Protein AF-A0A4K7HK55-F1 (afdb_monomer)

Foldseek 3Di:
DAAEEEDLAAPVPDPDLQDERYKYWHFDPDQLPLERFKTFIWGQYRVRDIDTLAIKGKDFPCQCVDDDPVSHGYPSPDDPVCNVPTDIEMWGQALSSLQSCCVVPVVCSVVVCVVRNYCLVDPDDPVCCPPPCCVRGRCNDDPNGHGVVQSVLQVLQCVQPVPDGSRCCPDPVVLVSSLVSLQVDQDLVVLLSSVVSQLVVLVGDDNSPLSNLVVVLVCLVVCPPPDSRDLNSLVSNLVSCVVCVVVSLVSNPDDPVSNVSVVVSSVSSVVSNPPPPVVVVVVVD

Structure (mmCIF, N/CA/C/O backbone):
data_AF-A0A4K7HK55-F1
#
_entry.id   AF-A0A4K7HK55-F1
#
loop_
_atom_site.group_PDB
_atom_site.id
_atom_site.type_symbol
_atom_site.label_atom_id
_atom_site.label_alt_id
_atom_site.label_comp_id
_atom_site.label_asym_id
_atom_site.label_entity_id
_atom_site.label_seq_id
_atom_site.pdbx_PDB_ins_code
_atom_site.Cartn_x
_atom_site.Cartn_y
_atom_site.Cartn_z
_atom_site.occupancy
_atom_site.B_iso_or_equiv
_atom_site.auth_seq_id
_atom_site.auth_comp_id
_atom_site.auth_asym_id
_atom_site.auth_atom_id
_atom_site.pdbx_PDB_model_num
ATOM 1 N N . MET A 1 1 ? -2.817 -18.802 -14.295 1.00 69.38 1 MET A N 1
ATOM 2 C CA . MET A 1 1 ? -1.548 -18.260 -13.763 1.00 69.38 1 MET A CA 1
ATOM 3 C C . MET A 1 1 ? -1.344 -16.937 -14.463 1.00 69.38 1 MET A C 1
ATOM 5 O O . MET A 1 1 ? -1.238 -16.956 -15.681 1.00 69.38 1 MET A O 1
ATOM 9 N N . VAL A 1 2 ? -1.389 -15.824 -13.731 1.00 85.50 2 VAL A N 1
ATOM 10 C CA . VAL A 1 2 ? -1.250 -14.490 -14.328 1.00 85.50 2 VAL A CA 1
ATOM 11 C C . VAL A 1 2 ? 0.180 -14.288 -14.838 1.00 85.50 2 VAL A C 1
ATOM 13 O O . VAL A 1 2 ? 1.149 -14.668 -14.172 1.00 85.50 2 VAL A O 1
ATOM 16 N N . GLU A 1 3 ? 0.323 -13.736 -16.039 1.00 92.31 3 GLU A N 1
ATOM 17 C CA . GLU A 1 3 ? 1.634 -13.462 -16.627 1.00 92.31 3 GLU A CA 1
ATOM 18 C C . GLU A 1 3 ? 2.166 -12.099 -16.163 1.00 92.31 3 GLU A C 1
ATOM 20 O O . GLU A 1 3 ? 1.445 -11.106 -16.192 1.00 92.31 3 GLU A O 1
ATOM 25 N N . PHE A 1 4 ? 3.442 -12.024 -15.777 1.00 92.00 4 PHE A N 1
ATOM 26 C CA . PHE A 1 4 ? 4.109 -10.764 -15.435 1.00 92.00 4 PHE A CA 1
ATOM 27 C C . PHE A 1 4 ? 5.001 -10.332 -16.597 1.00 92.00 4 PHE A C 1
ATOM 29 O O . PHE A 1 4 ? 5.909 -11.068 -16.988 1.00 92.00 4 PHE A O 1
ATOM 36 N N . ARG A 1 5 ? 4.768 -9.137 -17.145 1.00 92.69 5 ARG A N 1
ATOM 37 C CA . ARG A 1 5 ? 5.529 -8.607 -18.287 1.00 92.69 5 ARG A CA 1
ATOM 38 C C . ARG A 1 5 ? 6.198 -7.288 -17.928 1.00 92.69 5 ARG A C 1
ATOM 40 O O . ARG A 1 5 ? 5.524 -6.362 -17.496 1.00 92.69 5 ARG A O 1
ATOM 47 N N . TYR A 1 6 ? 7.502 -7.176 -18.177 1.00 92.88 6 TYR A N 1
ATOM 48 C CA . TYR A 1 6 ? 8.276 -5.958 -17.921 1.00 92.88 6 TYR A CA 1
ATOM 49 C C . TYR A 1 6 ? 8.761 -5.347 -19.234 1.00 92.88 6 TYR A C 1
ATOM 51 O O . TYR A 1 6 ? 9.495 -5.975 -19.998 1.00 92.88 6 TYR A O 1
ATOM 59 N N . PHE A 1 7 ? 8.366 -4.105 -19.492 1.00 92.50 7 PHE A N 1
ATOM 60 C CA . PHE A 1 7 ? 8.759 -3.347 -20.670 1.00 92.50 7 PHE A CA 1
ATOM 61 C C . PHE A 1 7 ? 9.728 -2.234 -20.295 1.00 92.50 7 PHE A C 1
ATOM 63 O O . PHE A 1 7 ? 9.389 -1.293 -19.578 1.00 92.50 7 PHE A O 1
ATOM 70 N N . ASN A 1 8 ? 10.911 -2.265 -20.908 1.00 92.25 8 ASN A N 1
ATOM 71 C CA . ASN A 1 8 ? 11.854 -1.146 -20.908 1.00 92.25 8 ASN A CA 1
ATOM 72 C C . ASN A 1 8 ? 11.430 -0.039 -21.903 1.00 92.25 8 ASN A C 1
ATOM 74 O O . ASN A 1 8 ? 12.215 0.443 -22.719 1.00 92.25 8 ASN A O 1
ATOM 78 N N . LYS A 1 9 ? 10.138 0.296 -21.912 1.00 93.19 9 LYS A N 1
ATOM 79 C CA . LYS A 1 9 ? 9.520 1.333 -22.744 1.00 93.19 9 LYS A CA 1
ATOM 80 C C . LYS A 1 9 ? 8.327 1.919 -21.997 1.00 93.19 9 LYS A C 1
ATOM 82 O O . LYS A 1 9 ? 7.597 1.182 -21.339 1.00 93.19 9 LYS A O 1
ATOM 87 N N . GLU A 1 10 ? 8.127 3.227 -22.137 1.00 94.56 10 GLU A N 1
ATOM 88 C CA . GLU A 1 10 ? 6.922 3.899 -21.639 1.00 94.56 10 GLU A CA 1
ATOM 89 C C . GLU A 1 10 ? 5.670 3.345 -22.323 1.00 94.56 10 GLU A C 1
ATOM 91 O O . GLU A 1 10 ? 5.698 3.017 -23.513 1.00 94.56 10 GLU A O 1
ATOM 96 N N . TYR A 1 11 ? 4.553 3.334 -21.595 1.00 92.69 11 TYR A N 1
ATOM 97 C CA . TYR A 1 11 ? 3.255 2.831 -22.054 1.00 92.69 11 TYR A CA 1
ATOM 98 C C . TYR A 1 11 ? 2.872 3.342 -23.457 1.00 92.69 11 TYR A C 1
ATOM 100 O O . TYR A 1 11 ? 2.544 2.564 -24.355 1.00 92.69 11 TYR A O 1
ATOM 108 N N . LYS A 1 12 ? 2.991 4.654 -23.697 1.00 92.25 12 LYS A N 1
ATOM 109 C CA . LYS A 1 12 ? 2.654 5.297 -24.984 1.00 92.25 12 LYS A CA 1
ATOM 110 C C . LYS A 1 12 ? 3.472 4.781 -26.181 1.00 92.25 12 LYS A C 1
ATOM 112 O O . LYS A 1 12 ? 3.015 4.889 -27.311 1.00 92.25 12 LYS A O 1
ATOM 117 N N . ASN A 1 13 ? 4.649 4.204 -25.933 1.00 91.75 13 ASN A N 1
ATOM 118 C CA . ASN A 1 13 ? 5.598 3.763 -26.959 1.00 91.75 13 ASN A CA 1
ATOM 119 C C . ASN A 1 13 ? 5.502 2.259 -27.273 1.00 91.75 13 ASN A C 1
ATOM 121 O O . ASN A 1 13 ? 6.254 1.757 -28.112 1.00 91.75 13 ASN A O 1
ATOM 125 N N . VAL A 1 14 ? 4.624 1.520 -26.589 1.00 89.25 14 VAL A N 1
ATOM 126 C CA . VAL A 1 14 ? 4.369 0.103 -26.873 1.00 89.25 14 VAL A CA 1
ATOM 127 C C . VAL A 1 14 ? 3.163 -0.007 -27.805 1.00 89.25 14 VAL A C 1
ATOM 129 O O . VAL A 1 14 ? 2.048 0.373 -27.436 1.00 89.25 14 VAL A O 1
ATOM 132 N N . ALA A 1 15 ? 3.401 -0.487 -29.027 1.00 83.12 15 ALA A N 1
ATOM 133 C CA . ALA A 1 15 ? 2.353 -0.804 -29.995 1.00 83.12 15 ALA A CA 1
ATOM 134 C C . ALA A 1 15 ? 1.615 -2.093 -29.592 1.00 83.12 15 ALA A C 1
ATOM 136 O O . ALA A 1 15 ? 2.196 -2.938 -28.915 1.00 83.12 15 ALA A O 1
ATOM 137 N N . ASP A 1 16 ? 0.353 -2.217 -30.006 1.00 80.06 16 ASP A N 1
ATOM 138 C CA . ASP A 1 16 ? -0.471 -3.428 -29.874 1.00 80.06 16 ASP A CA 1
ATOM 139 C C . ASP A 1 16 ? -0.531 -4.020 -28.454 1.00 80.06 16 ASP A C 1
ATOM 141 O O . ASP A 1 16 ? -0.061 -5.124 -28.178 1.00 80.06 16 ASP A O 1
ATOM 145 N N . LYS A 1 17 ? -1.176 -3.290 -27.535 1.00 83.38 17 LYS A N 1
ATOM 146 C CA . LYS A 1 17 ? -1.376 -3.679 -26.124 1.00 83.38 17 LYS A CA 1
ATOM 147 C C . LYS A 1 17 ? -2.509 -4.697 -25.937 1.00 83.38 17 LYS A C 1
ATOM 149 O O . LYS A 1 17 ? -3.411 -4.503 -25.130 1.00 83.38 17 LYS A O 1
ATOM 154 N N . THR A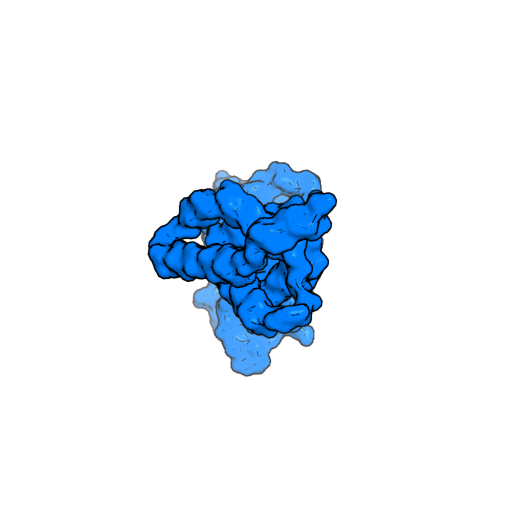 1 18 ? -2.487 -5.772 -26.716 1.00 84.06 18 THR A N 1
ATOM 155 C CA . THR A 1 18 ? -3.467 -6.867 -26.627 1.00 84.06 18 THR A CA 1
ATOM 156 C C . THR A 1 18 ? -2.953 -7.945 -25.681 1.00 84.06 18 THR A C 1
ATOM 158 O O . THR A 1 18 ? -2.573 -9.041 -26.084 1.00 84.06 18 THR A O 1
ATOM 161 N N . PHE A 1 19 ? -2.863 -7.598 -24.400 1.00 89.88 19 PHE A N 1
ATOM 162 C CA . PHE A 1 19 ? -2.493 -8.554 -23.364 1.00 89.88 19 PHE A CA 1
ATOM 163 C C . PHE A 1 19 ? -3.750 -9.154 -22.737 1.00 89.88 19 PHE A C 1
ATOM 165 O O . PHE A 1 19 ? -4.752 -8.464 -22.584 1.00 89.88 19 PHE A O 1
ATOM 172 N N . SER A 1 20 ? -3.678 -10.422 -22.348 1.00 89.75 20 SER A N 1
ATOM 173 C CA . SER A 1 20 ? -4.754 -11.140 -21.663 1.00 89.75 20 SER A CA 1
ATOM 174 C C . SER A 1 20 ? -4.202 -11.797 -20.406 1.00 89.75 20 SER A C 1
ATOM 176 O O . SER A 1 20 ? -3.113 -12.367 -20.463 1.00 89.75 20 SER A O 1
ATOM 178 N N . GLU A 1 21 ? -4.943 -11.739 -19.299 1.00 91.25 21 GLU A N 1
ATOM 179 C CA . GLU A 1 21 ? -4.562 -12.355 -18.012 1.00 91.25 21 GLU A CA 1
ATOM 180 C C . GLU A 1 21 ? -3.123 -12.029 -17.581 1.00 91.25 21 GLU A C 1
ATOM 182 O O . GLU A 1 21 ? -2.307 -12.912 -17.293 1.00 91.25 21 GLU A O 1
ATOM 187 N N . SER A 1 22 ? -2.788 -10.739 -17.557 1.00 94.50 22 SER A N 1
ATOM 188 C CA . SER A 1 22 ? -1.420 -10.302 -17.277 1.00 94.50 22 SER A CA 1
ATOM 189 C C . SER A 1 22 ? -1.349 -9.042 -16.429 1.00 94.50 22 SER A C 1
ATOM 191 O O . SER A 1 22 ? -2.243 -8.195 -16.452 1.00 94.50 22 SER A O 1
ATOM 193 N N . ILE A 1 23 ? -0.243 -8.912 -15.704 1.00 95.81 23 ILE A N 1
ATOM 194 C CA . ILE A 1 23 ? 0.173 -7.688 -15.034 1.00 95.81 23 ILE A CA 1
ATOM 195 C C . ILE A 1 23 ? 1.398 -7.164 -15.774 1.00 95.81 23 ILE A C 1
ATOM 197 O O . ILE A 1 23 ? 2.418 -7.848 -15.906 1.00 95.81 23 ILE A O 1
ATOM 201 N N . VAL A 1 24 ? 1.285 -5.948 -16.294 1.00 96.25 24 VAL A N 1
ATOM 202 C CA . VAL A 1 24 ? 2.265 -5.369 -17.208 1.00 96.25 24 VAL A CA 1
ATOM 203 C C . VAL A 1 24 ? 2.868 -4.114 -16.601 1.00 96.25 24 VAL A C 1
ATOM 205 O O . VAL A 1 24 ? 2.162 -3.195 -16.191 1.00 96.25 24 VAL A O 1
ATOM 208 N N . PHE A 1 25 ? 4.193 -4.083 -16.582 1.00 96.88 25 PHE A N 1
ATOM 209 C CA . PHE A 1 25 ? 5.016 -3.009 -16.060 1.00 96.88 25 PHE A CA 1
ATOM 210 C C . PHE A 1 25 ? 5.615 -2.246 -17.234 1.00 96.88 25 PHE A C 1
ATOM 212 O O . PHE A 1 25 ? 6.402 -2.797 -18.005 1.00 96.88 25 PHE A O 1
ATOM 219 N N . PHE A 1 26 ? 5.279 -0.970 -17.358 1.00 96.69 26 PHE A N 1
ATOM 220 C CA . PHE A 1 26 ? 5.882 -0.073 -18.337 1.00 96.69 26 PHE A CA 1
ATOM 221 C C . PHE A 1 26 ? 6.823 0.884 -17.636 1.00 96.69 26 PHE A C 1
ATOM 223 O O . PHE A 1 26 ? 6.463 1.459 -16.613 1.00 96.69 26 PHE A O 1
ATOM 230 N N . LYS A 1 27 ? 8.018 1.067 -18.193 1.00 95.31 27 LYS A N 1
ATOM 231 C CA . LYS A 1 27 ? 8.990 2.038 -17.694 1.00 95.31 27 LYS A CA 1
ATOM 232 C C . LYS A 1 27 ? 8.343 3.411 -17.494 1.00 95.31 27 LYS A C 1
ATOM 234 O O . LYS A 1 27 ? 7.732 3.944 -18.420 1.00 95.31 27 LYS A O 1
ATOM 239 N N . ASP A 1 28 ? 8.570 3.996 -16.329 1.00 93.88 28 ASP A N 1
ATOM 240 C CA . ASP A 1 28 ? 8.415 5.423 -16.085 1.00 93.88 28 ASP A CA 1
ATOM 241 C C . ASP A 1 28 ? 9.806 6.084 -16.199 1.00 93.88 28 ASP A C 1
ATOM 243 O O . ASP A 1 28 ? 10.820 5.536 -15.759 1.00 93.88 28 ASP A O 1
ATOM 247 N N . ASN A 1 29 ? 9.874 7.243 -16.854 1.00 88.81 29 ASN A N 1
ATOM 248 C CA . ASN A 1 29 ? 11.101 8.039 -16.966 1.00 88.81 29 ASN A CA 1
ATOM 249 C C . ASN A 1 29 ? 11.252 9.032 -15.803 1.00 88.81 29 ASN A C 1
ATOM 251 O O . ASN A 1 29 ? 12.037 9.973 -15.898 1.00 88.81 29 ASN A O 1
ATOM 255 N N . TRP A 1 30 ? 10.486 8.860 -14.732 1.00 89.00 30 TRP A N 1
ATOM 256 C CA . TRP A 1 30 ? 10.598 9.665 -13.535 1.00 89.00 30 TRP A CA 1
ATOM 257 C C . TRP A 1 30 ? 11.977 9.522 -12.876 1.00 89.00 30 TRP A C 1
ATOM 259 O O . TRP A 1 30 ? 12.444 8.418 -12.586 1.00 89.00 30 TRP A O 1
ATOM 269 N N . ASP A 1 31 ? 12.614 10.667 -12.638 1.00 89.81 31 ASP A N 1
ATOM 270 C CA . ASP A 1 31 ? 13.916 10.770 -11.990 1.00 89.81 31 ASP A CA 1
ATOM 271 C C . ASP A 1 31 ? 13.747 10.869 -10.464 1.00 89.81 31 ASP A C 1
ATOM 273 O O . ASP A 1 31 ? 13.508 11.944 -9.901 1.00 89.81 31 ASP A O 1
ATOM 277 N N . ASP A 1 32 ? 13.869 9.737 -9.767 1.00 87.38 32 ASP A N 1
ATOM 278 C CA . ASP A 1 32 ? 13.853 9.683 -8.305 1.00 87.38 32 ASP A CA 1
ATOM 279 C C . ASP A 1 32 ? 15.249 9.999 -7.732 1.00 87.38 32 ASP A C 1
ATOM 281 O O . ASP A 1 32 ? 15.930 9.142 -7.172 1.00 87.38 32 ASP A O 1
ATOM 285 N N . TYR A 1 33 ? 15.680 11.260 -7.845 1.00 88.69 33 TYR A N 1
ATOM 286 C CA . TYR A 1 33 ? 16.960 11.762 -7.308 1.00 88.69 33 TYR A CA 1
ATOM 287 C C . TYR A 1 33 ? 18.206 11.064 -7.875 1.00 88.69 33 TYR A C 1
ATOM 289 O O . TYR A 1 33 ? 19.131 10.694 -7.141 1.00 88.69 33 TYR A O 1
ATOM 297 N N . GLY A 1 34 ? 18.236 10.915 -9.191 1.00 91.00 34 GLY A N 1
ATOM 298 C CA . GLY A 1 34 ? 19.254 10.208 -9.949 1.00 91.00 34 GLY A CA 1
ATOM 299 C C . GLY A 1 34 ? 18.951 8.722 -10.120 1.00 91.00 34 GLY A C 1
ATOM 300 O O . GLY A 1 34 ? 19.820 8.010 -10.611 1.00 91.00 34 GLY A O 1
ATOM 301 N N . TYR A 1 35 ? 17.767 8.239 -9.727 1.00 93.56 35 TYR A N 1
ATOM 302 C CA . TYR A 1 35 ? 17.378 6.830 -9.826 1.00 93.56 35 TYR A CA 1
ATOM 303 C C . TYR A 1 35 ? 16.153 6.648 -10.723 1.00 93.56 35 TYR A C 1
ATOM 305 O O . TYR A 1 35 ? 15.076 7.158 -10.435 1.00 93.56 35 TYR A O 1
ATOM 313 N N . TYR A 1 36 ? 16.301 5.858 -11.782 1.00 94.44 36 TYR A N 1
ATOM 314 C CA . TYR A 1 36 ? 15.217 5.483 -12.690 1.00 94.44 36 TYR A CA 1
ATOM 315 C C . TYR A 1 36 ? 14.812 4.046 -12.379 1.00 94.44 36 TYR A C 1
ATOM 317 O O . TYR A 1 36 ? 15.408 3.100 -12.903 1.00 94.44 36 TYR A O 1
ATOM 325 N N . ILE A 1 37 ? 13.840 3.906 -11.476 1.00 94.50 37 ILE A N 1
ATOM 326 C CA . ILE A 1 37 ? 13.409 2.622 -10.894 1.00 94.50 37 ILE A CA 1
ATOM 327 C C . ILE A 1 37 ? 11.894 2.396 -10.940 1.00 94.50 37 ILE A C 1
ATOM 329 O O . ILE A 1 37 ? 11.392 1.396 -10.426 1.00 94.50 37 ILE A O 1
ATOM 333 N N . THR A 1 38 ? 11.160 3.336 -11.528 1.00 95.50 38 THR A N 1
ATOM 334 C CA . THR A 1 38 ? 9.702 3.402 -11.441 1.00 95.50 38 THR A CA 1
ATOM 335 C C . THR A 1 38 ? 9.051 2.795 -12.677 1.00 95.50 38 THR A C 1
ATOM 337 O O . THR A 1 38 ? 9.509 2.976 -13.805 1.00 95.50 38 THR A O 1
ATOM 340 N N . PHE A 1 39 ? 7.955 2.080 -12.458 1.00 97.12 39 PHE A N 1
ATOM 341 C CA . PHE A 1 39 ? 7.075 1.548 -13.483 1.00 97.12 39 PHE A CA 1
ATOM 342 C C . PHE A 1 39 ? 5.656 2.078 -13.292 1.00 97.12 39 PHE A C 1
ATOM 344 O O . PHE A 1 39 ? 5.187 2.215 -12.163 1.00 97.12 39 PHE A O 1
ATOM 351 N N . HIS A 1 40 ? 4.942 2.274 -14.395 1.00 97.25 40 HIS A N 1
ATOM 352 C CA . HIS A 1 40 ? 3.484 2.286 -14.411 1.00 97.25 40 HIS A CA 1
ATOM 353 C C . HIS A 1 40 ? 2.976 0.860 -14.602 1.00 97.25 40 HIS A C 1
ATOM 355 O O . HIS A 1 40 ? 3.370 0.181 -15.555 1.00 97.25 40 HIS A O 1
ATOM 361 N N . VAL A 1 41 ? 2.103 0.411 -13.706 1.00 97.69 41 VAL A N 1
ATOM 362 C CA . VAL A 1 41 ? 1.598 -0.963 -13.691 1.00 97.69 41 VAL A CA 1
ATOM 363 C C . VAL A 1 41 ? 0.133 -0.992 -14.098 1.00 97.69 41 VAL A C 1
ATOM 365 O O . VAL A 1 41 ? -0.677 -0.191 -13.627 1.00 97.69 41 VAL A O 1
ATOM 368 N N . TYR A 1 42 ? -0.198 -1.942 -14.964 1.00 96.62 42 TYR A N 1
ATOM 369 C CA . TYR A 1 42 ? -1.541 -2.192 -15.471 1.00 96.62 42 TYR A CA 1
ATOM 370 C C . TYR A 1 42 ? -1.881 -3.669 -15.297 1.00 96.62 42 TYR A C 1
ATOM 372 O O . TYR A 1 42 ? -0.995 -4.520 -15.385 1.00 96.62 42 TYR A O 1
ATOM 380 N N . CYS A 1 43 ? -3.158 -3.977 -15.099 1.00 95.38 43 CYS A N 1
ATOM 381 C CA . CYS 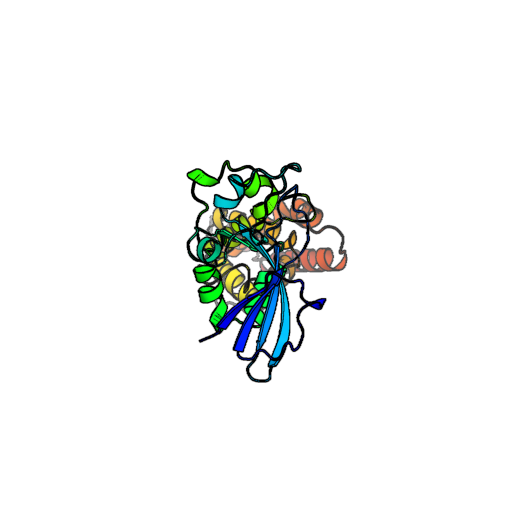A 1 43 ? -3.671 -5.337 -15.231 1.00 95.38 43 CYS A CA 1
ATOM 382 C C . CYS A 1 43 ? -4.567 -5.457 -16.459 1.00 95.38 43 CYS A C 1
ATOM 384 O O . CYS A 1 43 ? -5.260 -4.509 -16.838 1.00 95.38 43 CYS A O 1
ATOM 386 N N . TYR A 1 44 ? -4.532 -6.641 -17.059 1.00 94.25 44 TYR A N 1
ATOM 387 C CA . TYR A 1 44 ? -5.347 -7.029 -18.196 1.00 94.25 44 TYR A CA 1
ATOM 388 C C . TYR A 1 44 ? -6.111 -8.296 -17.840 1.00 94.25 44 TYR A C 1
ATOM 390 O O . TYR A 1 44 ? -5.503 -9.303 -17.465 1.00 94.25 44 TYR A O 1
ATOM 398 N N . ASP A 1 45 ? -7.435 -8.245 -17.953 1.00 89.69 45 ASP A N 1
ATOM 399 C CA . ASP A 1 45 ? -8.289 -9.411 -17.730 1.00 89.69 45 ASP A CA 1
ATOM 400 C C . ASP A 1 45 ? -8.329 -10.349 -18.956 1.00 89.69 45 ASP A C 1
ATOM 402 O O . ASP A 1 45 ? -7.586 -10.185 -19.930 1.00 89.69 45 ASP A O 1
ATOM 406 N N . LYS A 1 46 ? -9.161 -11.394 -18.888 1.00 87.00 46 LYS A N 1
ATOM 407 C CA . LYS A 1 46 ? -9.329 -12.392 -19.961 1.00 87.00 46 LYS A CA 1
ATOM 408 C C . LYS A 1 46 ? -9.854 -11.797 -21.265 1.00 87.00 46 LYS A C 1
ATOM 410 O O . LYS A 1 46 ? -9.595 -12.352 -22.327 1.00 87.00 46 LYS A O 1
ATOM 415 N N . GLU A 1 47 ? -10.584 -10.690 -21.182 1.00 87.44 47 GLU A N 1
ATOM 416 C CA . GLU A 1 47 ? -11.195 -10.008 -22.323 1.00 87.44 47 GLU A CA 1
ATOM 417 C C . GLU A 1 47 ? -10.294 -8.883 -22.857 1.00 87.44 47 GLU A C 1
ATOM 419 O O . GLU A 1 47 ? -10.730 -8.055 -23.656 1.00 87.44 47 GLU A O 1
ATOM 424 N N . CYS A 1 48 ? -9.025 -8.857 -22.428 1.00 82.19 48 CYS A N 1
ATOM 425 C CA . CYS A 1 48 ? -8.061 -7.795 -22.707 1.00 82.19 48 CYS A CA 1
ATOM 426 C C . CYS A 1 48 ? -8.488 -6.424 -22.149 1.00 82.19 48 CYS A C 1
ATOM 428 O O . CYS A 1 48 ? -8.022 -5.385 -22.623 1.00 82.19 48 CYS A O 1
ATOM 430 N N . GLY A 1 49 ? -9.361 -6.404 -21.137 1.00 88.62 49 GLY A N 1
ATOM 431 C CA . GLY A 1 49 ? -9.765 -5.200 -20.428 1.00 88.62 49 GLY A CA 1
ATOM 432 C C . GLY A 1 49 ? -8.613 -4.646 -19.596 1.00 88.62 49 GLY A C 1
ATOM 433 O O . GLY A 1 49 ? -8.153 -5.289 -18.654 1.00 88.62 49 GLY A O 1
ATOM 434 N N . GLU A 1 50 ? -8.153 -3.445 -19.944 1.00 94.06 50 GLU A N 1
ATOM 435 C CA . GLU A 1 50 ? -7.045 -2.757 -19.280 1.00 94.06 50 GLU A CA 1
AT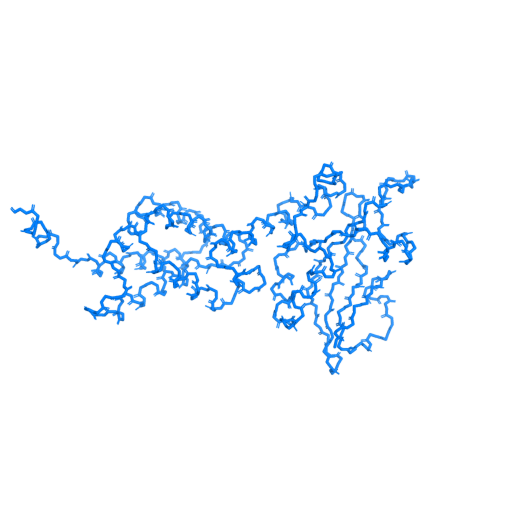OM 436 C C . GLU A 1 50 ? -7.529 -1.954 -18.066 1.00 94.06 50 GLU A C 1
ATOM 438 O O . GLU A 1 50 ? -8.468 -1.159 -18.161 1.00 94.06 50 GLU A O 1
ATOM 443 N N . ARG A 1 51 ? -6.842 -2.097 -16.928 1.00 95.38 51 ARG A N 1
ATOM 444 C CA . ARG A 1 51 ? -7.007 -1.209 -15.769 1.00 95.38 51 ARG A CA 1
ATOM 445 C C . ARG A 1 51 ? -5.650 -0.759 -15.250 1.00 95.38 51 ARG A C 1
ATOM 447 O O . ARG A 1 51 ? -4.764 -1.576 -14.999 1.00 95.38 51 ARG A O 1
ATOM 454 N N . TYR A 1 52 ? -5.499 0.548 -15.064 1.00 96.06 52 TYR A N 1
ATOM 455 C CA . TYR A 1 52 ? -4.317 1.125 -14.431 1.00 96.06 52 TYR A CA 1
ATOM 456 C C . TYR A 1 52 ? -4.328 0.839 -12.927 1.00 96.06 52 TYR A C 1
ATOM 458 O O . TYR A 1 52 ? -5.332 1.085 -12.262 1.00 96.06 52 TYR A O 1
ATOM 466 N N . ILE A 1 53 ? -3.215 0.325 -12.401 1.00 96.25 53 ILE A N 1
ATOM 467 C CA . ILE A 1 53 ? -3.051 0.052 -10.969 1.00 96.25 53 ILE A CA 1
ATOM 468 C C . ILE A 1 53 ? -2.380 1.245 -10.286 1.00 96.25 53 ILE A C 1
ATOM 470 O O . ILE A 1 53 ? -2.883 1.744 -9.281 1.00 96.25 53 ILE A O 1
ATOM 474 N N . GLY A 1 54 ? -1.253 1.715 -10.829 1.00 95.06 54 GLY A N 1
ATOM 475 C CA . GLY A 1 54 ? -0.496 2.818 -10.242 1.00 95.06 54 GLY A CA 1
ATOM 476 C C . GLY A 1 54 ? 0.999 2.776 -10.553 1.00 95.06 54 GLY A C 1
ATOM 477 O O . GLY A 1 54 ? 1.465 1.980 -11.373 1.00 95.06 54 GLY A O 1
ATOM 478 N N . SER A 1 55 ? 1.751 3.631 -9.858 1.00 94.44 55 SER A N 1
ATOM 479 C CA . SER A 1 55 ? 3.212 3.691 -9.945 1.00 94.44 55 SER A CA 1
ATOM 480 C C . SER A 1 55 ? 3.877 2.799 -8.896 1.00 94.44 55 SER A C 1
ATOM 482 O O . SER A 1 55 ? 3.534 2.844 -7.710 1.00 94.44 55 SER A O 1
ATOM 484 N N . TYR A 1 56 ? 4.867 2.027 -9.334 1.00 95.69 56 TYR A N 1
ATOM 485 C CA . TYR A 1 56 ? 5.542 1.008 -8.538 1.00 95.69 56 TYR A CA 1
ATOM 486 C C . TYR A 1 56 ? 7.053 1.063 -8.737 1.00 95.69 56 TYR A C 1
ATOM 488 O O . TYR A 1 56 ? 7.518 1.148 -9.873 1.00 95.69 56 TYR A O 1
ATOM 496 N N . ARG A 1 57 ? 7.831 1.015 -7.654 1.00 95.12 57 ARG A N 1
ATOM 497 C CA . ARG A 1 57 ? 9.294 1.091 -7.718 1.00 95.12 57 ARG A CA 1
ATOM 498 C C . ARG A 1 57 ? 9.910 -0.280 -7.524 1.00 95.12 57 ARG A C 1
ATOM 500 O O . ARG A 1 57 ? 9.523 -0.998 -6.608 1.00 95.12 57 ARG A O 1
ATOM 507 N N . ILE A 1 58 ? 10.903 -0.606 -8.345 1.00 95.06 58 ILE A N 1
ATOM 508 C CA . ILE A 1 58 ? 11.718 -1.815 -8.210 1.00 95.06 58 ILE A CA 1
ATOM 509 C C . ILE A 1 58 ? 13.179 -1.394 -8.121 1.00 95.06 58 ILE A C 1
ATOM 511 O O . ILE A 1 58 ? 13.733 -0.828 -9.057 1.00 95.06 58 ILE A O 1
ATOM 515 N N . TYR A 1 59 ? 13.808 -1.669 -6.991 1.00 94.00 59 TYR A N 1
ATOM 516 C CA . TYR A 1 59 ? 15.204 -1.362 -6.737 1.00 94.00 59 TYR A CA 1
ATOM 517 C C . TYR A 1 59 ? 16.054 -2.628 -6.836 1.00 94.00 59 TYR A C 1
ATOM 519 O O . TYR A 1 59 ? 15.726 -3.630 -6.210 1.00 94.00 59 TYR A O 1
ATOM 527 N N . GLU A 1 60 ? 17.166 -2.547 -7.563 1.00 91.94 60 GLU A N 1
ATOM 528 C CA . GLU A 1 60 ? 18.164 -3.612 -7.710 1.00 91.94 60 GLU A CA 1
ATOM 529 C C . GLU A 1 60 ? 19.522 -3.079 -7.251 1.00 91.94 60 GLU A C 1
ATOM 531 O O . GLU A 1 60 ? 19.962 -2.041 -7.744 1.00 91.94 60 GLU A O 1
ATOM 536 N N . SER A 1 61 ? 20.216 -3.773 -6.347 1.00 87.56 61 SER A N 1
ATOM 537 C CA . SER A 1 61 ? 21.477 -3.283 -5.760 1.00 87.56 61 SER A CA 1
ATOM 538 C C . SER A 1 61 ? 22.591 -3.056 -6.788 1.00 87.56 61 SER A C 1
ATOM 540 O O . SER A 1 61 ? 23.408 -2.151 -6.625 1.00 87.56 61 SER A O 1
ATOM 542 N N . GLU A 1 62 ? 22.610 -3.825 -7.878 1.00 88.12 62 GLU A N 1
ATOM 543 C CA . GLU A 1 62 ? 23.630 -3.718 -8.931 1.00 88.12 62 GLU A CA 1
ATOM 544 C C . GLU A 1 62 ? 23.604 -2.375 -9.672 1.00 88.12 62 GLU A C 1
ATOM 546 O O . GLU A 1 62 ? 24.614 -1.959 -10.241 1.00 88.12 62 GLU A O 1
ATOM 551 N N . ILE A 1 63 ? 22.492 -1.625 -9.628 1.00 91.19 63 ILE A N 1
ATOM 552 C CA . ILE A 1 63 ? 22.468 -0.282 -10.228 1.00 91.19 63 ILE A CA 1
ATOM 553 C C . ILE A 1 63 ? 23.450 0.670 -9.541 1.00 91.19 63 ILE A C 1
ATOM 555 O O . ILE A 1 63 ? 23.820 1.690 -10.120 1.00 91.19 63 ILE A O 1
ATOM 559 N N . GLU A 1 64 ? 23.891 0.348 -8.322 1.00 89.69 64 GLU A N 1
ATOM 560 C CA . GLU A 1 64 ? 24.857 1.152 -7.588 1.00 89.69 64 GLU A CA 1
ATOM 561 C C . GLU A 1 64 ? 26.243 1.165 -8.224 1.00 89.69 64 GLU A C 1
ATOM 563 O O . GLU A 1 64 ? 26.946 2.165 -8.068 1.00 89.69 64 GLU A O 1
ATOM 568 N N . GLN A 1 65 ? 26.594 0.114 -8.965 1.00 87.19 65 GLN A N 1
ATOM 569 C CA . GLN A 1 65 ? 27.871 -0.031 -9.664 1.00 87.19 65 GLN A CA 1
ATOM 570 C C . GLN A 1 65 ? 27.890 0.695 -11.019 1.00 87.19 65 GLN A C 1
ATOM 572 O O . GLN A 1 65 ? 28.902 0.691 -11.714 1.00 87.19 65 GLN A O 1
ATOM 577 N N . GLN A 1 66 ? 26.782 1.322 -11.430 1.00 87.94 66 GLN A N 1
ATOM 578 C CA . GLN A 1 66 ? 26.729 2.069 -12.685 1.00 87.94 66 GLN A CA 1
ATOM 579 C C . GLN A 1 66 ? 27.544 3.370 -12.578 1.00 87.94 66 GLN A C 1
ATOM 581 O O . GLN A 1 66 ? 27.207 4.269 -11.809 1.00 87.94 66 GLN A O 1
ATOM 586 N N . GLU A 1 67 ? 28.583 3.491 -13.404 1.00 69.06 67 GLU A N 1
ATOM 587 C CA . GLU A 1 67 ? 29.519 4.627 -13.442 1.00 69.06 67 GLU A CA 1
ATOM 588 C C . GLU A 1 67 ? 29.220 5.598 -14.596 1.00 69.06 67 GLU A C 1
ATOM 590 O O . GLU A 1 67 ? 30.098 5.936 -15.391 1.00 69.06 67 GLU A O 1
ATOM 595 N N . ASN A 1 68 ? 27.970 6.025 -14.780 1.00 75.25 68 ASN A N 1
ATOM 596 C CA . ASN A 1 68 ? 27.723 7.016 -15.831 1.00 75.25 68 ASN A CA 1
ATOM 597 C C . ASN A 1 68 ? 28.174 8.426 -15.394 1.00 75.25 68 ASN A C 1
ATOM 599 O O . ASN A 1 68 ? 28.211 8.745 -14.205 1.00 75.25 68 ASN A O 1
ATOM 603 N N . SER A 1 69 ? 28.514 9.273 -16.371 1.00 67.88 69 SER A N 1
ATOM 604 C CA . SER A 1 69 ? 29.076 10.618 -16.159 1.00 67.88 69 SER A CA 1
ATOM 605 C C . SER A 1 69 ? 28.193 11.550 -15.329 1.00 67.88 69 SER A C 1
ATOM 607 O O . SER A 1 69 ? 28.700 12.484 -14.714 1.00 67.88 69 SER A O 1
ATOM 609 N N . ASP A 1 70 ? 26.890 11.277 -15.291 1.00 75.44 70 ASP A N 1
ATOM 610 C CA . ASP A 1 70 ? 25.885 12.119 -14.641 1.00 75.44 70 ASP A CA 1
ATOM 611 C C . ASP A 1 70 ? 25.480 11.576 -13.258 1.00 75.44 70 ASP A C 1
ATOM 613 O O . ASP A 1 70 ? 24.612 12.137 -12.591 1.00 75.44 70 ASP A O 1
ATOM 617 N N . GLY A 1 71 ? 26.079 10.461 -12.816 1.00 79.00 71 GLY A N 1
ATOM 618 C CA . GLY A 1 71 ? 25.732 9.784 -11.563 1.00 79.00 71 GLY A CA 1
ATOM 619 C C . GLY A 1 71 ? 24.317 9.187 -11.532 1.00 79.00 71 GLY A C 1
ATOM 620 O O . GLY A 1 71 ? 23.816 8.869 -10.453 1.00 79.00 71 GLY A O 1
ATOM 621 N N . ILE A 1 72 ? 23.675 9.041 -12.695 1.00 88.38 72 ILE A N 1
ATOM 622 C CA . ILE A 1 72 ? 22.335 8.473 -12.871 1.00 88.38 72 ILE A CA 1
ATOM 623 C C . ILE A 1 72 ? 22.395 6.938 -12.790 1.00 88.38 72 ILE A C 1
ATOM 625 O O . ILE A 1 72 ? 23.179 6.284 -13.477 1.00 88.38 72 ILE A O 1
ATOM 629 N N . LYS A 1 73 ? 21.491 6.335 -12.030 1.00 92.81 73 LYS A N 1
ATOM 630 C CA . LYS A 1 73 ? 21.385 4.888 -11.829 1.00 92.81 73 LYS A CA 1
ATOM 631 C C . LYS A 1 73 ? 20.034 4.407 -12.329 1.00 92.81 73 LYS A C 1
ATOM 633 O O . LYS A 1 73 ? 19.013 5.043 -12.092 1.00 92.81 73 LYS A O 1
ATOM 638 N N . SER A 1 74 ? 20.012 3.319 -13.089 1.00 93.12 74 SER A N 1
ATOM 639 C CA . SER A 1 74 ? 18.797 2.907 -13.794 1.00 93.12 74 SER A CA 1
ATOM 640 C C . SER A 1 74 ? 18.714 1.396 -13.938 1.00 93.12 74 SER A C 1
ATOM 642 O O . SER A 1 74 ? 19.550 0.798 -14.619 1.00 93.12 74 SER A O 1
ATOM 644 N N . ILE A 1 75 ? 17.646 0.786 -13.416 1.00 92.44 75 ILE A N 1
ATOM 645 C CA . ILE A 1 75 ? 17.365 -0.648 -13.636 1.00 92.44 75 ILE A CA 1
ATOM 646 C C . ILE A 1 75 ? 17.155 -0.952 -15.123 1.00 92.44 75 ILE A C 1
ATOM 648 O O . ILE A 1 75 ? 17.499 -2.018 -15.608 1.00 92.44 75 ILE A O 1
ATOM 652 N N . PHE A 1 76 ? 16.693 0.037 -15.888 1.00 91.81 76 PHE A N 1
ATOM 653 C CA . PHE A 1 76 ? 16.466 -0.060 -17.330 1.00 91.81 76 PHE A CA 1
ATOM 654 C C . PHE A 1 76 ? 17.746 -0.153 -18.169 1.00 91.81 76 PHE A C 1
ATOM 656 O O . PHE A 1 76 ? 17.672 -0.304 -19.387 1.00 91.81 76 PHE A O 1
ATOM 663 N N . LYS A 1 77 ? 18.917 -0.000 -17.541 1.00 89.88 77 LYS A N 1
ATOM 664 C CA . LYS A 1 77 ? 20.218 -0.217 -18.183 1.00 89.88 77 LYS A CA 1
ATOM 665 C C . LYS A 1 77 ? 20.777 -1.613 -17.896 1.00 89.88 77 LYS A C 1
ATOM 667 O O . LYS A 1 77 ? 21.762 -1.986 -18.524 1.00 89.88 77 LYS A O 1
ATOM 672 N N . LEU A 1 78 ? 20.174 -2.362 -16.969 1.00 87.06 78 LEU A N 1
ATOM 673 C CA . LEU A 1 78 ? 20.555 -3.744 -16.699 1.00 87.06 78 LEU A CA 1
ATOM 674 C C . LEU A 1 78 ? 20.199 -4.621 -17.903 1.00 87.06 78 LEU A C 1
ATOM 676 O O . LEU A 1 78 ? 19.212 -4.367 -18.605 1.00 87.06 78 LEU A O 1
ATOM 680 N N . SER A 1 79 ? 20.998 -5.662 -18.142 1.00 86.75 79 SER A N 1
ATOM 681 C CA . SER A 1 79 ? 20.587 -6.713 -19.069 1.00 86.75 79 SER A CA 1
ATOM 682 C C . SER A 1 79 ? 19.355 -7.433 -18.511 1.00 86.75 79 SER A C 1
ATOM 684 O O . SER A 1 79 ? 19.091 -7.386 -17.308 1.00 86.75 79 SER A O 1
ATOM 686 N N . LYS A 1 80 ? 18.591 -8.112 -19.375 1.00 85.81 80 LYS A N 1
ATOM 687 C CA . LYS A 1 80 ? 17.439 -8.898 -18.915 1.00 85.81 80 LYS A CA 1
ATOM 688 C C . LYS A 1 80 ? 17.868 -9.955 -17.891 1.00 85.81 80 LYS A C 1
ATOM 690 O O . LYS A 1 80 ? 17.234 -10.073 -16.853 1.00 85.81 80 LYS A O 1
ATOM 695 N N . ASP A 1 81 ? 18.971 -10.650 -18.156 1.00 86.81 81 ASP A N 1
ATOM 696 C CA . ASP A 1 81 ? 19.483 -11.682 -17.255 1.00 86.81 81 ASP A CA 1
ATOM 697 C C . ASP A 1 81 ? 19.927 -11.101 -15.909 1.00 86.81 81 ASP A C 1
ATOM 699 O O . ASP A 1 81 ? 19.781 -11.757 -14.883 1.00 86.81 81 ASP A O 1
ATOM 703 N N . ASP A 1 82 ? 20.470 -9.883 -15.882 1.00 86.62 82 ASP A N 1
ATOM 704 C CA . ASP A 1 82 ? 20.855 -9.241 -14.622 1.00 86.62 82 ASP A CA 1
ATOM 705 C C . ASP A 1 82 ? 19.618 -8.767 -13.858 1.00 86.62 82 ASP A C 1
ATOM 707 O O . ASP A 1 82 ? 19.505 -9.022 -12.666 1.00 86.62 82 ASP A O 1
ATOM 711 N N . PHE A 1 83 ? 18.641 -8.163 -14.539 1.00 86.44 83 PHE A N 1
ATOM 712 C CA . PHE A 1 83 ? 17.361 -7.804 -13.923 1.00 86.44 83 PHE A CA 1
ATOM 713 C C . PHE A 1 83 ? 16.616 -9.027 -13.358 1.00 86.44 83 PHE A C 1
ATOM 715 O O . PHE A 1 83 ? 16.007 -8.946 -12.297 1.00 86.44 83 PHE A O 1
ATOM 722 N N . ASP A 1 84 ? 16.676 -10.170 -14.043 1.00 84.50 84 ASP A N 1
ATOM 723 C CA . ASP A 1 84 ? 15.997 -11.392 -13.609 1.00 84.50 84 ASP A CA 1
ATOM 724 C C . ASP A 1 84 ? 16.749 -12.118 -12.471 1.00 84.50 84 ASP A C 1
ATOM 726 O O . ASP A 1 84 ? 16.112 -12.767 -11.637 1.00 84.50 84 ASP A O 1
ATOM 730 N N . ARG A 1 85 ? 18.089 -12.031 -12.418 1.00 85.31 85 ARG A N 1
ATOM 731 C CA . ARG A 1 85 ? 18.926 -12.723 -11.412 1.00 85.31 85 ARG A CA 1
ATOM 732 C C . ARG A 1 85 ? 19.148 -11.931 -10.128 1.00 85.31 85 ARG A C 1
ATOM 734 O O . ARG A 1 85 ? 19.388 -12.545 -9.087 1.00 85.31 85 ARG A O 1
ATOM 741 N N . ASN A 1 86 ? 19.124 -10.606 -10.200 1.00 84.69 86 ASN A N 1
ATOM 742 C CA . ASN A 1 86 ? 19.472 -9.762 -9.068 1.00 84.69 86 ASN A CA 1
ATOM 743 C C . ASN A 1 86 ? 18.351 -9.697 -8.021 1.00 84.69 86 ASN A C 1
ATOM 745 O O . ASN A 1 86 ? 17.191 -10.067 -8.238 1.00 84.69 86 ASN A O 1
ATOM 749 N N . GLN A 1 87 ? 18.735 -9.304 -6.809 1.00 76.50 87 GLN A N 1
ATOM 750 C CA . GLN A 1 87 ? 17.796 -9.174 -5.713 1.00 76.50 87 GLN A CA 1
ATOM 751 C C . GLN A 1 87 ? 17.047 -7.841 -5.791 1.00 76.50 87 GLN A C 1
ATOM 753 O O . GLN A 1 87 ? 17.498 -6.835 -5.243 1.00 76.50 87 GLN A O 1
ATOM 758 N N . LYS A 1 88 ? 15.842 -7.884 -6.369 1.00 88.19 88 LYS A N 1
ATOM 759 C CA . LYS A 1 88 ? 14.882 -6.784 -6.253 1.00 88.19 88 LYS A CA 1
ATOM 760 C C . LYS A 1 88 ? 14.316 -6.615 -4.857 1.00 88.19 88 LYS A C 1
ATOM 762 O O . LYS A 1 88 ? 14.024 -7.589 -4.168 1.00 88.19 88 LYS A O 1
ATOM 767 N N . TYR A 1 89 ? 14.059 -5.361 -4.524 1.00 93.44 89 TYR A N 1
ATOM 768 C CA . TYR A 1 89 ? 13.103 -4.944 -3.506 1.00 93.44 89 TYR A CA 1
ATOM 769 C C . TYR A 1 89 ? 12.156 -3.953 -4.139 1.00 93.44 89 TYR A C 1
ATOM 771 O O . TYR A 1 89 ? 12.563 -3.148 -4.981 1.00 93.44 89 TYR A O 1
ATOM 779 N N . SER A 1 90 ? 10.899 -3.989 -3.737 1.00 95.19 90 SER A N 1
ATOM 780 C CA . SER A 1 90 ? 9.898 -3.139 -4.359 1.00 95.19 90 SER A CA 1
ATOM 781 C C . SER A 1 90 ? 8.949 -2.525 -3.356 1.00 95.19 90 SER A C 1
ATOM 783 O O . SER A 1 90 ? 8.812 -2.983 -2.221 1.00 95.19 90 SER A O 1
ATOM 785 N N . LEU A 1 91 ? 8.367 -1.406 -3.768 1.00 95.62 91 LEU A N 1
ATOM 786 C CA . LEU A 1 91 ? 7.400 -0.671 -2.976 1.00 95.62 91 LEU A CA 1
ATOM 787 C C . LEU A 1 91 ? 6.627 0.275 -3.892 1.00 95.62 91 LEU A C 1
ATOM 789 O O . LEU A 1 91 ? 7.205 0.932 -4.766 1.00 95.62 91 LEU A O 1
ATOM 793 N N . ALA A 1 92 ? 5.319 0.378 -3.689 1.00 94.06 92 ALA A N 1
ATOM 794 C CA . ALA A 1 92 ? 4.518 1.343 -4.426 1.00 94.06 92 ALA A CA 1
ATOM 795 C C . ALA A 1 92 ? 4.816 2.794 -4.027 1.00 94.06 92 ALA A C 1
ATOM 797 O O . ALA A 1 92 ? 5.210 3.089 -2.897 1.00 94.06 92 ALA A O 1
ATOM 798 N N . CYS A 1 93 ? 4.560 3.725 -4.949 1.00 88.81 93 CYS A N 1
ATOM 799 C CA . CYS A 1 93 ? 4.722 5.155 -4.680 1.00 88.81 93 CYS A CA 1
ATOM 800 C C . CYS A 1 93 ? 3.663 5.702 -3.708 1.00 88.81 93 CYS A C 1
ATOM 802 O O . CYS A 1 93 ? 3.907 6.697 -3.023 1.00 88.81 93 CYS A O 1
ATOM 804 N N . ASN A 1 94 ? 2.478 5.087 -3.669 1.00 86.44 94 ASN A N 1
ATOM 805 C CA . ASN A 1 94 ? 1.349 5.518 -2.854 1.00 86.44 94 ASN A CA 1
ATOM 806 C C . ASN A 1 94 ? 0.465 4.332 -2.430 1.00 86.44 94 ASN A C 1
ATOM 808 O O . ASN A 1 94 ? 0.617 3.211 -2.911 1.00 86.44 94 ASN A O 1
ATOM 812 N N . LEU A 1 95 ? -0.454 4.605 -1.502 1.00 86.62 95 LEU A N 1
ATOM 813 C CA . LEU A 1 95 ? -1.391 3.623 -0.952 1.00 86.62 95 LEU A CA 1
ATOM 814 C C . LEU A 1 95 ? -2.373 3.083 -2.001 1.00 86.62 95 LEU A C 1
ATOM 816 O O . LEU A 1 95 ? -2.709 1.901 -1.991 1.00 86.62 95 LEU A O 1
ATOM 820 N N . GLU A 1 96 ? -2.822 3.970 -2.893 1.00 87.69 96 GLU A N 1
ATOM 821 C CA . GLU A 1 96 ? -3.846 3.700 -3.904 1.00 87.69 96 GLU A CA 1
ATOM 822 C C . GLU A 1 96 ? -3.445 2.538 -4.815 1.00 87.69 96 GLU A C 1
ATOM 824 O O . GLU A 1 96 ? -4.289 1.730 -5.187 1.00 87.69 96 GLU A O 1
ATOM 829 N N . PHE A 1 97 ? -2.146 2.386 -5.093 1.00 93.81 97 PHE A N 1
ATOM 830 C CA . PHE A 1 97 ? -1.619 1.236 -5.818 1.00 93.81 97 PHE A CA 1
ATOM 831 C C . PHE A 1 97 ? -2.094 -0.100 -5.233 1.00 93.81 97 PHE A C 1
ATOM 833 O O . PHE A 1 97 ? -2.616 -0.939 -5.961 1.00 93.81 97 PHE A O 1
ATOM 840 N N . TYR A 1 98 ? -1.934 -0.308 -3.923 1.00 93.56 98 TYR A N 1
ATOM 841 C CA . TYR A 1 98 ? -2.303 -1.571 -3.279 1.00 93.56 98 TYR A CA 1
ATOM 842 C C . TYR A 1 98 ? -3.819 -1.750 -3.233 1.00 93.56 98 TYR A C 1
ATOM 844 O O . TYR A 1 98 ? -4.301 -2.868 -3.383 1.00 93.56 98 TYR A O 1
ATOM 852 N N . GLN A 1 99 ? -4.572 -0.663 -3.059 1.00 90.25 99 GLN A N 1
ATOM 853 C CA . GLN A 1 99 ? -6.037 -0.693 -3.088 1.00 90.25 99 GLN A CA 1
ATOM 854 C C . GLN A 1 99 ? -6.541 -1.097 -4.475 1.00 90.25 99 GLN A C 1
ATOM 856 O O . GLN A 1 99 ? -7.385 -1.980 -4.599 1.00 90.25 99 GLN A O 1
ATOM 861 N N . ASN A 1 100 ? -5.967 -0.523 -5.533 1.00 93.56 100 ASN A N 1
ATOM 862 C CA . ASN A 1 100 ? -6.265 -0.893 -6.912 1.00 93.56 100 ASN A CA 1
ATOM 863 C C . ASN A 1 100 ? -5.823 -2.327 -7.219 1.00 93.56 100 ASN A C 1
ATOM 865 O O . ASN A 1 100 ? -6.572 -3.074 -7.846 1.00 93.56 100 ASN A O 1
ATOM 869 N N . LEU A 1 101 ? -4.644 -2.742 -6.744 1.00 94.88 101 LEU A N 1
ATOM 870 C CA . LEU A 1 101 ? -4.163 -4.114 -6.895 1.00 94.88 101 LEU A CA 1
ATOM 871 C C . LEU A 1 101 ? -5.123 -5.102 -6.225 1.00 94.88 101 LEU A C 1
ATOM 873 O O . LEU A 1 101 ? -5.485 -6.103 -6.832 1.00 94.88 101 LEU A O 1
ATOM 877 N N . TYR A 1 102 ? -5.581 -4.811 -5.008 1.00 92.94 102 TYR A N 1
ATOM 878 C CA . TYR A 1 102 ? -6.542 -5.657 -4.307 1.00 92.94 102 TYR A CA 1
ATOM 879 C C . TYR A 1 102 ? -7.896 -5.667 -5.021 1.00 92.94 102 TYR A C 1
ATOM 881 O O . TYR A 1 102 ? -8.446 -6.727 -5.296 1.00 92.94 102 TYR A O 1
ATOM 889 N N . LYS A 1 103 ? -8.406 -4.498 -5.414 1.00 91.06 103 LYS A N 1
ATOM 890 C CA . LYS A 1 103 ? -9.699 -4.356 -6.089 1.00 91.06 103 LYS A CA 1
ATOM 891 C C . LYS A 1 103 ? -9.756 -5.064 -7.442 1.00 91.06 103 LYS A C 1
ATOM 893 O O . LYS A 1 103 ? -10.779 -5.653 -7.781 1.00 91.06 103 LYS A O 1
ATOM 898 N N . PHE A 1 104 ? -8.697 -4.967 -8.244 1.00 92.25 104 PHE A N 1
ATOM 899 C CA . PHE A 1 104 ? -8.686 -5.492 -9.612 1.00 92.25 104 PHE A CA 1
ATOM 900 C C . PHE A 1 104 ? -8.070 -6.887 -9.722 1.00 92.25 104 PHE A C 1
ATOM 902 O O . PHE A 1 104 ? -8.339 -7.586 -10.693 1.00 92.25 104 PHE A O 1
ATOM 909 N N . CYS A 1 105 ? -7.218 -7.276 -8.773 1.00 90.88 105 CYS A N 1
ATOM 910 C CA . CYS A 1 105 ? -6.400 -8.488 -8.824 1.00 90.88 105 CYS A CA 1
ATOM 911 C C . CYS A 1 105 ? -6.314 -9.176 -7.447 1.00 90.88 105 CYS A C 1
ATOM 913 O O . CYS A 1 105 ? -5.254 -9.693 -7.097 1.00 90.88 105 CYS A O 1
ATOM 915 N N . SER A 1 106 ? -7.397 -9.192 -6.657 1.00 90.25 106 SER A N 1
ATOM 916 C CA . SER A 1 106 ? -7.412 -9.773 -5.298 1.00 90.25 106 SER A CA 1
ATOM 917 C C . SER A 1 106 ? -6.846 -11.194 -5.245 1.00 90.25 106 SER A C 1
ATOM 919 O O . SER A 1 106 ? -6.064 -11.511 -4.351 1.00 90.25 106 SER A O 1
ATOM 921 N N . GLU A 1 107 ? -7.175 -12.025 -6.238 1.00 90.00 107 GLU A N 1
ATOM 922 C CA . GLU A 1 107 ? -6.697 -13.409 -6.357 1.00 90.00 107 GLU A CA 1
ATOM 923 C C . GLU A 1 107 ? -5.177 -13.530 -6.562 1.00 90.00 107 GLU A C 1
ATOM 925 O O . GLU A 1 107 ? -4.596 -14.557 -6.221 1.00 90.00 107 GLU A O 1
ATOM 930 N N . TYR A 1 108 ? -4.521 -12.480 -7.066 1.00 90.56 108 TYR A N 1
ATOM 931 C CA . TYR A 1 108 ? -3.074 -12.431 -7.302 1.00 90.56 108 TYR A CA 1
ATOM 932 C C . TYR A 1 108 ? -2.348 -11.465 -6.367 1.00 90.56 108 TYR A C 1
ATOM 934 O O . TYR A 1 108 ? -1.157 -11.230 -6.555 1.00 90.56 108 TYR A O 1
ATOM 942 N N . TYR A 1 109 ? -3.034 -10.878 -5.384 1.00 93.44 109 TYR A N 1
ATOM 943 C CA . TYR A 1 109 ? -2.465 -9.830 -4.538 1.00 93.44 109 TYR A CA 1
ATOM 944 C C . TYR A 1 109 ? -1.207 -10.315 -3.805 1.00 93.44 109 TYR A C 1
ATOM 946 O O . TYR A 1 109 ? -0.145 -9.715 -3.944 1.00 93.44 109 TYR A O 1
ATOM 954 N N . ASN A 1 110 ? -1.293 -11.441 -3.090 1.00 93.19 110 ASN A N 1
ATOM 955 C CA . ASN A 1 110 ? -0.146 -11.994 -2.361 1.00 93.19 110 ASN A CA 1
ATOM 956 C C . ASN A 1 110 ? 0.954 -12.478 -3.318 1.00 93.19 110 ASN A C 1
ATOM 958 O O . ASN A 1 110 ? 2.113 -12.106 -3.145 1.00 93.19 110 ASN A O 1
ATOM 962 N N . ASP A 1 111 ? 0.585 -13.205 -4.378 1.00 93.44 111 ASP A N 1
ATOM 963 C CA . ASP A 1 111 ? 1.514 -13.657 -5.423 1.00 93.44 111 ASP A CA 1
ATOM 964 C C . ASP A 1 111 ? 2.301 -12.491 -6.042 1.00 93.44 111 ASP A C 1
ATOM 966 O O . ASP A 1 111 ? 3.494 -12.615 -6.330 1.00 93.44 111 ASP A O 1
ATOM 970 N N . PHE A 1 112 ? 1.645 -11.348 -6.265 1.00 94.75 112 PHE A N 1
ATOM 971 C CA . PHE A 1 112 ? 2.277 -10.138 -6.775 1.00 94.75 112 PHE A CA 1
ATOM 972 C C . PHE A 1 112 ? 3.337 -9.617 -5.801 1.00 94.75 112 PHE A C 1
ATOM 974 O O . PHE A 1 112 ? 4.465 -9.349 -6.228 1.00 94.75 112 PHE A O 1
ATOM 981 N N . LEU A 1 113 ? 2.993 -9.487 -4.515 1.00 95.44 113 LEU A N 1
ATOM 982 C CA . LEU A 1 113 ? 3.903 -8.974 -3.488 1.00 95.44 113 LEU A CA 1
ATOM 983 C C . LEU A 1 113 ? 5.114 -9.898 -3.301 1.00 95.44 113 LEU A C 1
ATOM 985 O O . LEU A 1 113 ? 6.252 -9.429 -3.269 1.00 95.44 113 LEU A O 1
ATOM 989 N N . GLU A 1 114 ? 4.888 -11.213 -3.261 1.00 93.25 114 GLU A N 1
ATOM 990 C CA . GLU A 1 114 ? 5.944 -12.222 -3.132 1.00 93.25 114 GLU A CA 1
ATOM 991 C C . GLU A 1 114 ? 6.920 -12.184 -4.312 1.00 93.25 114 GLU A C 1
ATOM 993 O O . GLU A 1 114 ? 8.135 -12.075 -4.126 1.00 93.25 114 GLU A O 1
ATOM 998 N N . ARG A 1 115 ? 6.401 -12.213 -5.547 1.00 91.25 115 ARG A N 1
ATOM 999 C CA . ARG A 1 115 ? 7.226 -12.221 -6.769 1.00 91.25 115 ARG A CA 1
ATOM 1000 C C . ARG A 1 115 ? 8.083 -10.973 -6.917 1.00 91.25 115 ARG A C 1
ATOM 1002 O O . ARG A 1 115 ? 9.179 -11.044 -7.479 1.00 91.25 115 ARG A O 1
ATOM 1009 N N . ASN A 1 116 ? 7.578 -9.833 -6.458 1.00 92.12 116 ASN A N 1
ATOM 1010 C CA . ASN A 1 116 ? 8.286 -8.564 -6.556 1.00 92.12 116 ASN A CA 1
ATOM 1011 C C . ASN A 1 116 ? 9.118 -8.244 -5.310 1.00 92.12 116 ASN A C 1
ATOM 1013 O O . ASN A 1 116 ? 9.817 -7.231 -5.331 1.00 92.12 116 ASN A O 1
ATOM 1017 N N . LYS A 1 117 ? 9.122 -9.105 -4.277 1.00 93.12 117 LYS A N 1
ATOM 1018 C CA . LYS A 1 117 ? 9.826 -8.859 -3.006 1.00 93.12 117 LYS A CA 1
ATOM 1019 C C . LYS A 1 117 ? 9.412 -7.509 -2.409 1.00 93.12 117 LYS A C 1
ATOM 1021 O O . LYS A 1 117 ? 10.243 -6.640 -2.134 1.00 93.12 117 LYS A O 1
ATOM 1026 N N . ASP A 1 118 ? 8.101 -7.322 -2.305 1.00 96.06 118 ASP A N 1
ATOM 1027 C CA . ASP A 1 118 ? 7.503 -6.079 -1.837 1.00 96.06 118 ASP A CA 1
ATOM 1028 C C . ASP A 1 118 ? 7.747 -5.878 -0.336 1.00 96.06 118 ASP A C 1
ATOM 1030 O O . ASP A 1 118 ? 7.497 -6.771 0.478 1.00 96.06 118 ASP A O 1
ATOM 1034 N N . LEU A 1 119 ? 8.216 -4.688 0.038 1.00 95.19 119 LEU A N 1
ATOM 1035 C CA . LEU A 1 119 ? 8.587 -4.351 1.415 1.00 95.19 119 LEU A CA 1
ATOM 1036 C C . LEU A 1 119 ? 7.395 -4.245 2.382 1.00 95.19 119 LEU A C 1
ATOM 1038 O O . LEU A 1 119 ? 7.583 -4.023 3.575 1.00 95.19 119 LEU A O 1
ATOM 1042 N N . THR A 1 120 ? 6.159 -4.384 1.901 1.00 93.81 120 THR A N 1
ATOM 1043 C CA . THR A 1 120 ? 4.991 -4.576 2.771 1.00 93.81 120 THR A CA 1
ATOM 1044 C C . THR A 1 120 ? 4.868 -6.017 3.267 1.00 93.81 120 THR A C 1
ATOM 1046 O O . THR A 1 120 ? 4.236 -6.241 4.299 1.00 93.81 120 THR A O 1
ATOM 1049 N N . LEU A 1 121 ? 5.479 -6.983 2.574 1.00 92.50 121 LEU A N 1
ATOM 1050 C CA . LEU A 1 121 ? 5.452 -8.404 2.924 1.00 92.50 121 LEU A CA 1
ATOM 1051 C C . LEU A 1 121 ? 6.759 -8.887 3.564 1.00 92.50 121 LEU A C 1
ATOM 1053 O O . LEU A 1 121 ? 6.727 -9.766 4.423 1.00 92.50 121 LEU A O 1
ATOM 1057 N N . ILE A 1 122 ? 7.894 -8.332 3.140 1.00 90.56 122 ILE A N 1
ATOM 1058 C CA . ILE A 1 122 ? 9.221 -8.708 3.637 1.00 90.56 122 ILE A CA 1
ATOM 1059 C C . ILE A 1 122 ? 9.911 -7.535 4.329 1.00 90.56 122 ILE A C 1
ATOM 1061 O O . ILE A 1 122 ? 9.726 -6.378 3.954 1.00 90.56 122 ILE A O 1
ATOM 1065 N N . ASP A 1 123 ? 10.774 -7.842 5.295 1.00 87.75 123 ASP A N 1
ATOM 1066 C CA . ASP A 1 123 ? 11.630 -6.833 5.906 1.00 87.75 123 ASP A CA 1
ATOM 1067 C C . ASP A 1 123 ? 12.762 -6.423 4.961 1.00 87.75 123 ASP A C 1
ATOM 1069 O O . ASP A 1 123 ? 13.349 -7.241 4.246 1.00 87.75 123 ASP A O 1
ATOM 1073 N N . LEU A 1 124 ? 13.097 -5.133 4.993 1.00 85.00 124 LEU A N 1
ATOM 1074 C CA . LEU A 1 124 ? 14.244 -4.594 4.277 1.00 85.00 124 LEU A CA 1
ATOM 1075 C C . LEU A 1 124 ? 15.549 -5.036 4.968 1.00 85.00 124 LEU A C 1
ATOM 1077 O O . LEU A 1 124 ? 15.757 -4.673 6.128 1.00 85.00 124 LEU A O 1
ATOM 1081 N N . PRO A 1 125 ? 16.462 -5.747 4.283 1.00 85.44 125 PRO A N 1
ATOM 1082 C CA . PRO A 1 125 ? 17.687 -6.226 4.916 1.00 85.44 125 PRO A CA 1
ATOM 1083 C C . PRO A 1 125 ? 18.624 -5.095 5.339 1.00 85.44 125 PRO A C 1
ATOM 1085 O O . PRO A 1 125 ? 18.822 -4.121 4.609 1.00 85.44 125 PRO A O 1
ATOM 1088 N N . GLU A 1 126 ? 19.256 -5.257 6.504 1.00 85.56 126 GLU A N 1
ATOM 1089 C CA . GLU A 1 126 ? 20.146 -4.246 7.097 1.00 85.56 126 GLU A CA 1
ATOM 1090 C C . GLU A 1 126 ? 21.321 -3.873 6.176 1.00 85.56 126 GLU A C 1
ATOM 1092 O O . GLU A 1 126 ? 21.731 -2.715 6.141 1.00 85.56 126 GLU A O 1
ATOM 1097 N N . GLU A 1 127 ? 21.802 -4.816 5.359 1.00 84.12 127 GLU A N 1
ATOM 1098 C CA . GLU A 1 127 ? 22.905 -4.610 4.407 1.00 84.12 127 GLU A CA 1
ATOM 1099 C C . GLU A 1 127 ? 22.625 -3.506 3.377 1.00 84.12 127 GLU A C 1
ATOM 1101 O O . GLU A 1 127 ? 23.538 -2.790 2.966 1.00 84.12 127 GLU A O 1
ATOM 1106 N N . ILE A 1 128 ? 21.362 -3.342 2.969 1.00 84.56 128 ILE A N 1
ATOM 1107 C CA . ILE A 1 128 ? 20.966 -2.359 1.951 1.00 84.56 128 ILE A CA 1
ATOM 1108 C C . ILE A 1 128 ? 20.154 -1.197 2.520 1.00 84.56 128 ILE A C 1
ATOM 1110 O O . ILE A 1 128 ? 19.886 -0.224 1.818 1.00 84.56 128 ILE A O 1
ATOM 1114 N N . LYS A 1 129 ? 19.774 -1.256 3.796 1.00 85.69 129 LYS A N 1
ATOM 1115 C CA . LYS A 1 129 ? 18.968 -0.226 4.460 1.00 85.69 129 LYS A CA 1
ATOM 1116 C C . LYS A 1 129 ? 19.648 1.141 4.471 1.00 85.69 129 LYS A C 1
ATOM 1118 O O . LYS A 1 129 ? 18.992 2.169 4.309 1.00 85.69 129 LYS A O 1
ATOM 1123 N N . GLU A 1 130 ? 20.972 1.150 4.604 1.00 88.50 130 GLU A N 1
ATOM 1124 C CA . GLU A 1 130 ? 21.802 2.358 4.573 1.00 88.50 130 GLU A CA 1
ATOM 1125 C C . GLU A 1 130 ? 22.165 2.821 3.155 1.00 88.50 130 GLU A C 1
ATOM 1127 O O . GLU A 1 130 ? 22.783 3.873 2.975 1.00 88.50 130 GLU A O 1
ATOM 1132 N N . ASN A 1 131 ? 21.737 2.083 2.129 1.00 90.69 131 ASN A N 1
ATOM 1133 C CA . ASN A 1 131 ? 22.006 2.432 0.748 1.00 90.69 131 ASN A CA 1
ATOM 1134 C C . ASN A 1 131 ? 21.310 3.749 0.354 1.00 90.69 131 ASN A C 1
ATOM 1136 O O . ASN A 1 131 ? 20.126 3.982 0.621 1.00 90.69 131 ASN A O 1
ATOM 1140 N N . LYS A 1 132 ? 22.058 4.620 -0.331 1.00 89.19 132 LYS A N 1
ATOM 1141 C CA . LYS A 1 132 ? 21.581 5.931 -0.781 1.00 89.19 132 LYS A CA 1
ATOM 1142 C C . LYS A 1 132 ? 20.372 5.819 -1.713 1.00 89.19 132 LYS A C 1
ATOM 1144 O O . LYS A 1 132 ? 19.447 6.616 -1.561 1.00 89.19 132 LYS A O 1
ATOM 1149 N N . GLY A 1 133 ? 20.375 4.880 -2.657 1.00 90.00 133 GLY A N 1
ATOM 1150 C CA . GLY A 1 133 ? 19.265 4.660 -3.583 1.00 90.00 133 GLY A CA 1
ATOM 1151 C C . GLY A 1 133 ? 18.012 4.165 -2.875 1.00 90.00 133 GLY A C 1
ATOM 1152 O O . GLY A 1 133 ? 16.924 4.688 -3.107 1.00 90.00 133 GLY A O 1
ATOM 1153 N N . VAL A 1 134 ? 18.174 3.259 -1.910 1.00 92.56 134 VAL A N 1
ATOM 1154 C CA . VAL A 1 134 ? 17.064 2.775 -1.080 1.00 92.56 134 VAL A CA 1
ATOM 1155 C C . VAL A 1 134 ? 16.422 3.922 -0.299 1.00 92.56 134 VAL A C 1
ATOM 1157 O O . VAL A 1 134 ? 15.215 4.122 -0.395 1.00 92.56 134 VAL A O 1
ATOM 1160 N N . LYS A 1 135 ? 17.211 4.740 0.407 1.00 90.56 135 LYS A N 1
ATOM 1161 C CA . LYS A 1 135 ? 16.681 5.859 1.207 1.00 90.56 135 LYS A CA 1
ATOM 1162 C C . LYS A 1 135 ? 16.047 6.968 0.368 1.00 90.56 135 LYS A C 1
ATOM 1164 O O . LYS A 1 135 ? 15.038 7.537 0.772 1.00 90.56 135 LYS A O 1
ATOM 1169 N N . LYS A 1 136 ? 16.660 7.322 -0.767 1.00 88.75 136 LYS A N 1
ATOM 1170 C CA . LYS A 1 136 ? 16.232 8.480 -1.569 1.00 88.75 136 LYS A CA 1
ATOM 1171 C C . LYS A 1 136 ? 15.138 8.161 -2.581 1.00 88.75 136 LYS A C 1
ATOM 1173 O O . LYS A 1 136 ? 14.312 9.031 -2.838 1.00 88.75 136 LYS A O 1
ATOM 1178 N N . ALA A 1 137 ? 15.150 6.958 -3.151 1.00 91.50 137 ALA A N 1
ATOM 1179 C CA . ALA A 1 137 ? 14.253 6.581 -4.236 1.00 91.50 137 ALA A CA 1
ATOM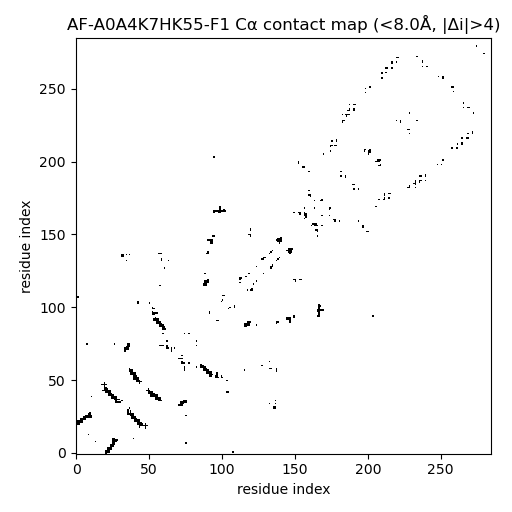 1180 C C . ALA A 1 137 ? 13.192 5.573 -3.776 1.00 91.50 137 ALA A C 1
ATOM 1182 O O . ALA A 1 137 ? 12.004 5.884 -3.816 1.00 91.50 137 ALA A O 1
ATOM 1183 N N . LEU A 1 138 ? 13.596 4.396 -3.282 1.00 93.62 138 LEU A N 1
ATOM 1184 C CA . LEU A 1 138 ? 12.648 3.333 -2.915 1.00 93.62 138 LEU A CA 1
ATOM 1185 C C . LEU A 1 138 ? 11.768 3.729 -1.718 1.00 93.62 138 LEU A C 1
ATOM 1187 O O . LEU A 1 138 ? 10.545 3.676 -1.794 1.00 93.62 138 LEU A O 1
ATOM 1191 N N . LEU A 1 139 ? 12.395 4.190 -0.634 1.00 91.75 139 LEU A N 1
ATOM 1192 C CA . LEU A 1 139 ? 11.749 4.618 0.611 1.00 91.75 139 LEU A CA 1
ATOM 1193 C C . LEU A 1 139 ? 11.434 6.120 0.637 1.00 91.75 139 LEU A C 1
ATOM 1195 O O . LEU A 1 139 ? 11.309 6.707 1.713 1.00 91.75 139 LEU A O 1
ATOM 1199 N N . ARG A 1 140 ? 11.319 6.765 -0.530 1.00 84.69 140 ARG A N 1
ATOM 1200 C CA . ARG A 1 140 ? 11.094 8.213 -0.629 1.00 84.69 140 ARG A CA 1
ATOM 1201 C C . ARG A 1 140 ? 9.920 8.646 0.254 1.00 84.69 140 ARG A C 1
ATOM 1203 O O . ARG A 1 140 ? 8.813 8.112 0.116 1.00 84.69 140 ARG A O 1
ATOM 1210 N N . ASN A 1 141 ? 10.191 9.621 1.122 1.00 81.38 141 ASN A N 1
ATOM 1211 C CA . ASN A 1 141 ? 9.214 10.281 1.979 1.00 81.38 141 ASN A CA 1
ATOM 1212 C C . ASN A 1 141 ? 9.423 11.806 1.940 1.00 81.38 141 ASN A C 1
ATOM 1214 O O . ASN A 1 141 ? 10.216 12.342 2.710 1.00 81.38 141 ASN A O 1
ATOM 1218 N N . ASP A 1 142 ? 8.784 12.496 0.995 1.00 71.06 142 ASP A N 1
ATOM 1219 C CA . ASP A 1 142 ? 9.011 13.922 0.707 1.00 71.06 142 ASP A CA 1
ATOM 1220 C C . ASP A 1 142 ? 7.739 14.778 0.814 1.00 71.06 142 ASP A C 1
ATOM 1222 O O . ASP A 1 142 ? 7.591 15.798 0.143 1.00 71.06 142 ASP A O 1
ATOM 1226 N N . GLY A 1 143 ? 6.801 14.357 1.664 1.00 63.94 143 GLY A N 1
ATOM 1227 C CA . GLY A 1 143 ? 5.531 15.046 1.912 1.00 63.94 143 GLY A CA 1
ATOM 1228 C C . GLY A 1 143 ? 4.473 14.815 0.828 1.00 63.94 143 GLY A C 1
ATOM 1229 O O . GLY A 1 143 ? 3.289 14.775 1.153 1.00 63.94 143 GLY A O 1
ATOM 1230 N N . ILE A 1 144 ? 4.891 14.598 -0.425 1.00 67.94 144 ILE A N 1
ATOM 1231 C CA . ILE A 1 144 ? 4.029 14.191 -1.547 1.00 67.94 144 ILE A CA 1
ATOM 1232 C C . ILE A 1 144 ? 4.025 12.665 -1.668 1.00 67.94 144 ILE A C 1
ATOM 1234 O O . ILE A 1 144 ? 2.971 12.033 -1.686 1.00 67.94 144 ILE A O 1
ATOM 1238 N N . THR A 1 145 ? 5.212 12.064 -1.717 1.00 68.62 145 THR A N 1
ATOM 1239 C CA . THR A 1 145 ? 5.399 10.613 -1.707 1.00 68.62 145 THR A CA 1
ATOM 1240 C C . THR A 1 145 ? 5.653 10.179 -0.272 1.00 68.62 145 THR A C 1
ATOM 1242 O O . THR A 1 145 ? 6.483 10.792 0.392 1.00 68.62 145 THR A O 1
ATOM 1245 N N . LYS A 1 146 ? 4.988 9.122 0.204 1.00 76.00 146 LYS A N 1
ATOM 1246 C CA . LYS A 1 146 ? 5.137 8.610 1.581 1.00 76.00 146 LYS A CA 1
ATOM 1247 C C . LYS A 1 146 ? 5.456 7.114 1.624 1.00 76.00 146 LYS A C 1
ATOM 1249 O O . LYS A 1 146 ? 4.986 6.393 2.494 1.00 76.00 146 LYS A O 1
ATOM 1254 N N . SER A 1 147 ? 6.252 6.624 0.677 1.00 82.69 147 SER A N 1
ATOM 1255 C CA . SER A 1 147 ? 6.497 5.185 0.481 1.00 82.69 147 SER A CA 1
ATOM 1256 C C . SER A 1 147 ? 6.956 4.493 1.771 1.00 82.69 147 SER A C 1
ATOM 1258 O O . SER A 1 147 ? 6.381 3.486 2.159 1.00 82.69 147 SER A O 1
ATOM 1260 N N . ALA A 1 148 ? 7.918 5.062 2.505 1.00 84.31 148 ALA A N 1
ATOM 1261 C CA . ALA A 1 148 ? 8.389 4.466 3.762 1.00 84.31 148 ALA A CA 1
ATOM 1262 C C . ALA A 1 148 ? 7.281 4.283 4.812 1.00 84.31 148 ALA A C 1
ATOM 1264 O O . ALA A 1 148 ? 7.269 3.299 5.549 1.00 84.31 148 ALA A O 1
ATOM 1265 N N . GLU A 1 149 ? 6.343 5.224 4.893 1.00 83.38 149 GLU A N 1
ATOM 1266 C CA . GLU A 1 149 ? 5.291 5.162 5.900 1.00 83.38 149 GLU A CA 1
ATOM 1267 C C . GLU A 1 149 ? 4.190 4.138 5.527 1.00 83.38 149 GLU A C 1
ATOM 1269 O O . GLU A 1 149 ? 3.481 3.666 6.416 1.00 83.38 149 GLU A O 1
ATOM 1274 N N . ILE A 1 150 ? 4.108 3.704 4.257 1.00 87.69 150 ILE A N 1
ATOM 1275 C CA . ILE A 1 150 ? 3.249 2.588 3.814 1.00 87.69 150 ILE A CA 1
ATOM 1276 C C . ILE A 1 150 ? 3.617 1.295 4.556 1.00 87.69 150 ILE A C 1
ATOM 1278 O O . ILE A 1 150 ? 2.733 0.561 4.991 1.00 87.69 150 ILE A O 1
ATOM 1282 N N . ILE A 1 151 ? 4.911 1.029 4.756 1.00 89.06 151 ILE A N 1
ATOM 1283 C CA . ILE A 1 151 ? 5.386 -0.167 5.470 1.00 89.06 151 ILE A CA 1
ATOM 1284 C C . ILE A 1 151 ? 4.864 -0.161 6.914 1.00 89.06 151 ILE A C 1
ATOM 1286 O O . ILE A 1 151 ? 4.284 -1.142 7.378 1.00 89.06 151 ILE A O 1
ATOM 1290 N N . ASN A 1 152 ? 5.002 0.979 7.601 1.00 84.88 152 ASN A N 1
ATOM 1291 C CA . ASN A 1 152 ? 4.513 1.161 8.971 1.00 84.88 152 ASN A CA 1
ATOM 1292 C C . ASN A 1 152 ? 2.990 0.977 9.047 1.00 84.88 152 ASN A C 1
ATOM 1294 O O . ASN A 1 152 ? 2.477 0.298 9.934 1.00 84.88 152 ASN A O 1
ATOM 1298 N N . LEU A 1 153 ? 2.269 1.531 8.072 1.00 82.94 153 LEU A N 1
ATOM 1299 C CA . LEU A 1 153 ? 0.830 1.354 7.948 1.00 82.94 153 LEU A CA 1
ATOM 1300 C C . LEU A 1 153 ? 0.448 -0.128 7.794 1.00 82.94 153 LEU A C 1
ATOM 1302 O O . LEU A 1 153 ? -0.412 -0.600 8.535 1.00 82.94 153 LEU A O 1
ATOM 1306 N N . ASN A 1 154 ? 1.114 -0.885 6.915 1.00 88.31 154 ASN A N 1
ATOM 1307 C CA . ASN A 1 154 ? 0.838 -2.317 6.762 1.00 88.31 154 ASN A CA 1
ATOM 1308 C C . ASN A 1 154 ? 1.055 -3.093 8.062 1.00 88.31 154 ASN A C 1
ATOM 1310 O O . ASN A 1 154 ? 0.212 -3.898 8.448 1.00 88.31 154 ASN A O 1
ATOM 1314 N N . GLN A 1 155 ? 2.168 -2.827 8.749 1.00 86.06 155 GLN A N 1
ATOM 1315 C CA . GLN A 1 155 ? 2.493 -3.478 10.017 1.00 86.06 155 GLN A CA 1
ATOM 1316 C C . GLN A 1 155 ? 1.410 -3.204 11.064 1.00 86.06 155 GLN A C 1
ATOM 1318 O O . GLN A 1 155 ? 0.888 -4.138 11.666 1.00 86.06 155 GLN A O 1
ATOM 1323 N N . ARG A 1 156 ? 0.980 -1.946 11.217 1.00 82.06 156 ARG A N 1
ATOM 1324 C CA . ARG A 1 156 ? -0.106 -1.586 12.144 1.00 82.06 156 ARG A CA 1
ATOM 1325 C C . ARG A 1 156 ? -1.435 -2.244 11.795 1.00 82.06 156 ARG A C 1
ATOM 1327 O O . ARG A 1 156 ? -2.185 -2.593 12.700 1.00 82.06 156 ARG A O 1
ATOM 1334 N N . LEU A 1 157 ? -1.742 -2.421 10.510 1.00 81.94 157 LEU A N 1
ATOM 1335 C CA . LEU A 1 157 ? -2.943 -3.141 10.078 1.00 81.94 157 LEU A CA 1
ATOM 1336 C C . LEU A 1 157 ? -2.881 -4.614 10.483 1.00 81.94 157 LEU A C 1
ATOM 1338 O O . LEU A 1 157 ? -3.851 -5.117 11.044 1.00 81.94 157 LEU A O 1
ATOM 1342 N N . LYS A 1 158 ? -1.726 -5.262 10.296 1.00 86.19 158 LYS A N 1
ATOM 1343 C CA . LYS A 1 158 ? -1.482 -6.650 10.716 1.00 86.19 158 LYS A CA 1
ATOM 1344 C C . LYS A 1 158 ? -1.541 -6.841 12.231 1.00 86.19 158 LYS A C 1
ATOM 1346 O O . LYS A 1 158 ? -2.009 -7.875 12.696 1.00 86.19 158 LYS A O 1
ATOM 1351 N N . GLU A 1 159 ? -1.105 -5.844 13.001 1.00 82.69 159 GLU A N 1
ATOM 1352 C CA . GLU A 1 159 ? -1.242 -5.845 14.463 1.00 82.69 159 GLU A CA 1
ATOM 1353 C C . GLU A 1 159 ? -2.703 -5.789 14.915 1.00 82.69 159 GLU A C 1
ATOM 1355 O O . GLU A 1 159 ? -3.045 -6.359 15.951 1.00 82.69 159 GLU A O 1
ATOM 1360 N N . ILE A 1 160 ? -3.561 -5.100 14.154 1.00 75.50 160 ILE A N 1
ATOM 1361 C CA . ILE A 1 160 ? -5.000 -5.124 14.401 1.00 75.50 160 ILE A CA 1
ATOM 1362 C C . ILE A 1 160 ? -5.528 -6.491 14.000 1.00 75.50 160 ILE A C 1
ATOM 1364 O O . ILE A 1 160 ? -6.055 -7.202 14.847 1.00 75.50 160 ILE A O 1
ATOM 1368 N N . ASP A 1 161 ? -5.369 -6.893 12.740 1.00 78.56 161 ASP A N 1
ATOM 1369 C CA . ASP A 1 161 ? -5.779 -8.200 12.238 1.00 78.56 161 ASP A CA 1
ATOM 1370 C C . ASP A 1 161 ? -4.826 -8.732 11.175 1.00 78.56 161 ASP A C 1
ATOM 1372 O O . ASP A 1 161 ? -4.520 -8.049 10.203 1.00 78.56 161 ASP A O 1
ATOM 1376 N N . GLU A 1 162 ? -4.395 -9.983 11.334 1.00 86.25 162 GLU A N 1
ATOM 1377 C CA . GLU A 1 162 ? -3.463 -10.635 10.415 1.00 86.25 162 GLU A CA 1
ATOM 1378 C C . GLU A 1 162 ? -3.989 -10.729 8.974 1.00 86.25 162 GLU A C 1
ATOM 1380 O O . GLU A 1 162 ? -3.192 -10.812 8.039 1.00 86.25 162 GLU A O 1
ATOM 1385 N N . ASN A 1 163 ? -5.307 -10.657 8.764 1.00 86.38 163 ASN A N 1
ATOM 1386 C CA . ASN A 1 163 ? -5.941 -10.649 7.448 1.00 86.38 163 ASN A CA 1
ATOM 1387 C C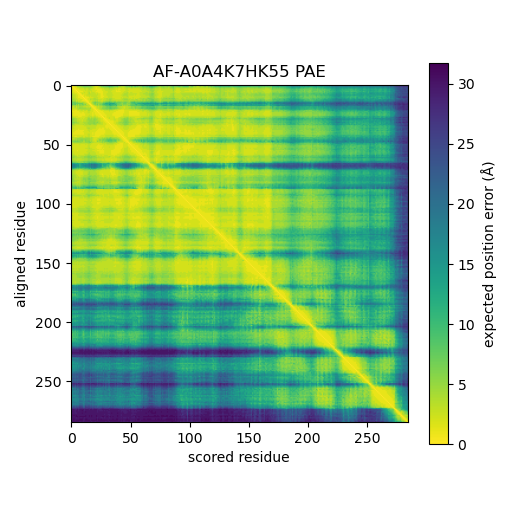 . ASN A 1 163 ? -6.036 -9.240 6.847 1.00 86.38 163 ASN A C 1
ATOM 1389 O O . ASN A 1 163 ? -6.184 -9.104 5.630 1.00 86.38 163 ASN A O 1
ATOM 1393 N N . LEU A 1 164 ? -5.899 -8.183 7.653 1.00 86.62 164 LEU A N 1
ATOM 1394 C CA . LEU A 1 164 ? -5.847 -6.812 7.151 1.00 86.62 164 LEU A CA 1
ATOM 1395 C C . LEU A 1 164 ? -4.488 -6.517 6.516 1.00 86.62 164 LEU A C 1
ATOM 1397 O O . LEU A 1 164 ? -3.447 -7.040 6.907 1.00 86.62 164 LEU A O 1
ATOM 1401 N N . ASN A 1 165 ? -4.499 -5.700 5.478 1.00 89.38 165 ASN A N 1
ATOM 1402 C CA . ASN A 1 165 ? -3.327 -5.179 4.797 1.00 89.38 165 ASN A CA 1
ATOM 1403 C C . ASN A 1 165 ? -3.711 -3.875 4.094 1.00 89.38 165 ASN A C 1
ATOM 1405 O O . ASN A 1 165 ? -4.879 -3.498 4.040 1.00 89.38 165 ASN A O 1
ATOM 1409 N N . ILE A 1 166 ? -2.727 -3.177 3.542 1.00 88.19 166 ILE A N 1
ATOM 1410 C CA . ILE A 1 166 ? -2.966 -1.894 2.876 1.00 88.19 166 ILE A CA 1
ATOM 1411 C C . ILE A 1 166 ? -4.035 -1.975 1.772 1.00 88.19 166 ILE A C 1
ATOM 1413 O O . ILE A 1 166 ? -4.824 -1.042 1.619 1.00 88.19 166 ILE A O 1
ATOM 1417 N N . GLY A 1 167 ? -4.051 -3.063 1.001 1.00 89.25 167 GLY A N 1
ATOM 1418 C CA . GLY A 1 167 ? -4.945 -3.233 -0.137 1.00 89.25 167 GLY A CA 1
ATOM 1419 C C . GLY A 1 167 ? -6.410 -3.395 0.258 1.00 89.25 167 GLY A C 1
ATOM 1420 O O . GLY A 1 167 ? -7.269 -2.776 -0.362 1.00 89.25 167 GLY A O 1
ATOM 1421 N N . ASN A 1 168 ? -6.703 -4.166 1.310 1.00 86.69 168 ASN A N 1
ATOM 1422 C CA . ASN A 1 168 ? -8.082 -4.418 1.754 1.00 86.69 168 ASN A CA 1
ATOM 1423 C C . ASN A 1 168 ? -8.569 -3.478 2.863 1.00 86.69 168 ASN A C 1
ATOM 1425 O O . ASN A 1 168 ? -9.739 -3.510 3.239 1.00 86.69 168 ASN A O 1
ATOM 1429 N N . PHE A 1 169 ? -7.694 -2.622 3.388 1.00 77.62 169 PHE A N 1
ATOM 1430 C CA . PHE A 1 169 ? -8.045 -1.737 4.488 1.00 77.62 169 PHE A CA 1
ATOM 1431 C C . PHE A 1 169 ? -9.082 -0.668 4.109 1.00 77.62 169 PHE A C 1
ATOM 1433 O O . PHE A 1 169 ? -9.766 -0.156 4.986 1.00 77.62 169 PHE A O 1
ATOM 1440 N N . SER A 1 170 ? -9.272 -0.345 2.830 1.00 66.62 170 SER A N 1
ATOM 1441 C CA . SER A 1 170 ? -10.256 0.665 2.415 1.00 66.62 170 SER A CA 1
ATOM 1442 C C . SER A 1 170 ? -11.667 0.158 2.128 1.00 66.62 170 SER A C 1
ATOM 1444 O O . SER A 1 170 ? -12.476 0.944 1.628 1.00 66.62 170 SER A O 1
ATOM 1446 N N . GLU A 1 171 ? -11.932 -1.119 2.400 1.00 64.06 171 GLU A N 1
ATOM 1447 C CA . GLU A 1 171 ? -13.223 -1.782 2.190 1.00 64.06 171 GLU A CA 1
ATOM 1448 C C . GLU A 1 171 ? -14.106 -1.717 3.450 1.00 64.06 171 GLU A C 1
ATOM 1450 O O . GLU A 1 171 ? -13.597 -1.702 4.568 1.00 64.06 171 GLU A O 1
ATOM 1455 N N . ASP A 1 172 ? -15.433 -1.736 3.297 1.00 60.75 172 ASP A N 1
ATOM 1456 C CA . ASP A 1 172 ? -16.387 -1.657 4.425 1.00 60.75 172 ASP A CA 1
ATOM 1457 C C . ASP A 1 172 ? -16.217 -2.804 5.448 1.00 60.75 172 ASP A C 1
ATOM 1459 O O . ASP A 1 172 ? -16.483 -2.656 6.650 1.00 60.75 172 ASP A O 1
ATOM 1463 N N . ASP A 1 173 ? -15.713 -3.951 4.992 1.00 66.62 173 ASP A N 1
ATOM 1464 C CA . ASP A 1 173 ? -15.404 -5.104 5.839 1.00 66.62 173 ASP A CA 1
ATOM 1465 C C . ASP A 1 173 ? -14.209 -4.847 6.767 1.00 66.62 173 ASP A C 1
ATOM 1467 O O . ASP A 1 173 ? -14.148 -5.411 7.864 1.00 66.62 173 ASP A O 1
ATOM 1471 N N . SER A 1 174 ? -13.286 -3.951 6.399 1.00 66.00 174 SER A N 1
ATOM 1472 C CA . SER A 1 174 ? -12.156 -3.581 7.256 1.00 66.00 174 SER A CA 1
ATOM 1473 C C . SER A 1 174 ? -12.639 -2.812 8.484 1.00 66.00 174 SER A C 1
ATOM 1475 O O . SER A 1 174 ? -12.242 -3.127 9.605 1.00 66.00 174 SER A O 1
ATOM 1477 N N . VAL A 1 175 ? -13.571 -1.872 8.292 1.00 67.19 175 VAL A N 1
ATOM 1478 C CA . VAL A 1 175 ? -14.220 -1.103 9.359 1.00 67.19 175 VAL A CA 1
ATOM 1479 C C . VAL A 1 175 ? -14.931 -2.059 10.308 1.00 67.19 175 VAL A C 1
ATOM 1481 O O . VAL A 1 175 ? -14.799 -1.925 11.522 1.00 67.19 175 VAL A O 1
ATOM 1484 N N . THR A 1 176 ? -15.630 -3.061 9.766 1.00 70.25 176 THR A N 1
ATOM 1485 C CA . THR A 1 176 ? -16.283 -4.113 10.558 1.00 70.25 176 THR A CA 1
ATOM 1486 C C . THR A 1 176 ? -15.273 -4.955 11.334 1.00 70.25 176 THR A C 1
ATOM 1488 O O . THR A 1 176 ? -15.455 -5.162 12.526 1.00 70.25 176 THR A O 1
ATOM 1491 N N . THR A 1 177 ? -14.181 -5.386 10.703 1.00 73.69 177 THR A N 1
ATOM 1492 C CA . THR A 1 177 ? -13.131 -6.199 11.341 1.00 73.69 177 THR A CA 1
ATOM 1493 C C . THR A 1 177 ? -12.449 -5.441 12.482 1.00 73.69 177 THR A C 1
ATOM 1495 O O . THR A 1 177 ? -12.306 -5.957 13.593 1.00 73.69 177 THR A O 1
ATOM 1498 N N . ILE A 1 178 ? -12.072 -4.183 12.234 1.00 68.75 178 ILE A N 1
ATOM 1499 C CA . ILE A 1 178 ? -11.463 -3.289 13.228 1.00 68.75 178 ILE A CA 1
ATOM 1500 C C . ILE A 1 178 ? -12.431 -3.064 14.388 1.00 68.75 178 ILE A C 1
ATOM 1502 O O . ILE A 1 178 ? -12.037 -3.151 15.550 1.00 68.75 178 ILE A O 1
ATOM 1506 N N . PHE A 1 179 ? -13.706 -2.838 14.075 1.00 69.94 179 PHE A N 1
ATOM 1507 C CA . PHE A 1 179 ? -14.775 -2.713 15.055 1.00 69.94 179 PHE A CA 1
ATOM 1508 C C . PHE A 1 179 ? -14.978 -3.992 15.888 1.00 69.94 179 PHE A C 1
ATOM 1510 O O . PHE A 1 179 ? -15.095 -3.930 17.109 1.00 69.94 179 PHE A O 1
ATOM 1517 N N . GLU A 1 180 ? -15.016 -5.169 15.274 1.00 70.19 180 GLU A N 1
ATOM 1518 C CA . GLU A 1 180 ? -15.222 -6.423 16.000 1.00 70.19 180 GLU A CA 1
ATOM 1519 C C . GLU A 1 180 ? -14.075 -6.729 16.956 1.00 70.19 180 GLU A C 1
ATOM 1521 O O . GLU A 1 180 ? -14.308 -7.244 18.051 1.00 70.19 180 GLU A O 1
ATOM 1526 N N . LYS A 1 181 ? -12.842 -6.396 16.567 1.00 69.44 181 LYS A N 1
ATOM 1527 C CA . LYS A 1 181 ? -11.690 -6.500 17.464 1.00 69.44 181 LYS A CA 1
ATOM 1528 C C . LYS A 1 181 ? -11.735 -5.488 18.586 1.00 69.44 181 LYS A C 1
ATOM 1530 O O . LYS A 1 181 ? -11.451 -5.852 19.720 1.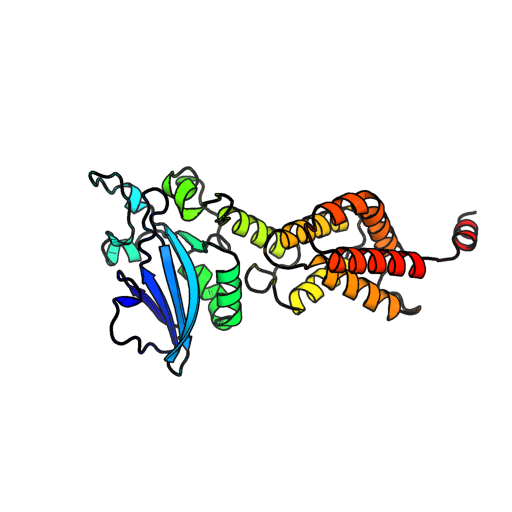00 69.44 181 LYS A O 1
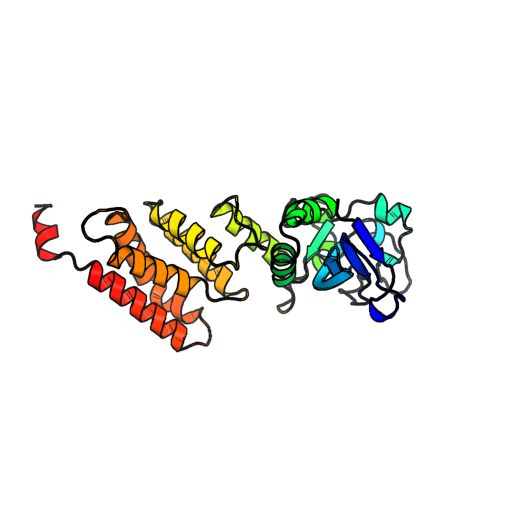ATOM 1535 N N . PHE A 1 182 ? -12.159 -4.269 18.278 1.00 65.19 182 PHE A N 1
ATOM 1536 C CA . PHE A 1 182 ? -12.423 -3.245 19.273 1.00 65.19 182 PHE A CA 1
ATOM 1537 C C . PHE A 1 182 ? -13.426 -3.749 20.335 1.00 65.19 182 PHE A C 1
ATOM 1539 O O . PHE A 1 182 ? -13.130 -3.675 21.517 1.00 65.19 182 PHE A O 1
ATOM 1546 N N . ILE A 1 183 ? -14.549 -4.365 19.944 1.00 61.34 183 ILE A N 1
ATOM 1547 C CA . ILE A 1 183 ? -15.570 -4.874 20.888 1.00 61.34 183 ILE A CA 1
ATOM 1548 C C . ILE A 1 183 ? -15.141 -6.133 21.658 1.00 61.34 183 ILE A C 1
ATOM 1550 O O . ILE A 1 183 ? -15.724 -6.448 22.689 1.00 61.34 183 ILE A O 1
ATOM 1554 N N . LYS A 1 184 ? -14.149 -6.890 21.189 1.00 65.12 184 LYS A N 1
ATOM 1555 C CA . LYS A 1 184 ? -13.669 -8.094 21.893 1.00 65.12 184 LYS A CA 1
ATOM 1556 C C . LYS A 1 184 ? -12.572 -7.799 22.920 1.00 65.12 184 LYS A C 1
ATOM 1558 O O . LYS A 1 184 ? -12.204 -8.703 23.663 1.00 65.12 184 LYS A O 1
ATOM 1563 N N . ASP A 1 185 ? -12.035 -6.581 22.955 1.00 62.72 185 ASP A N 1
ATOM 1564 C CA . ASP A 1 185 ? -10.923 -6.211 23.834 1.00 62.72 185 ASP A CA 1
ATOM 1565 C C . ASP A 1 185 ? -11.416 -5.477 25.080 1.00 62.72 185 ASP A C 1
ATOM 1567 O O . ASP A 1 185 ? -12.295 -4.636 24.970 1.00 62.72 185 ASP A O 1
ATOM 1571 N N . GLU A 1 186 ? -10.890 -5.774 26.266 1.00 60.56 186 GLU A N 1
ATOM 1572 C CA . GLU A 1 186 ? -11.392 -5.231 27.543 1.00 60.56 186 GLU A CA 1
ATOM 1573 C C . GLU A 1 186 ? -10.454 -4.188 28.175 1.00 60.56 186 GLU A C 1
ATOM 1575 O O . GLU A 1 186 ? -10.734 -3.687 29.258 1.00 60.56 186 GLU A O 1
ATOM 1580 N N . THR A 1 187 ? -9.339 -3.829 27.523 1.00 63.97 187 THR A N 1
ATOM 1581 C CA . THR A 1 187 ? -8.279 -3.028 28.166 1.00 63.97 187 THR A CA 1
ATOM 1582 C C . THR A 1 187 ? -8.086 -1.635 27.558 1.00 63.97 187 THR A C 1
ATOM 1584 O O . THR A 1 187 ? -7.926 -1.472 26.348 1.00 63.97 187 THR A O 1
ATOM 1587 N N . PHE A 1 188 ? -8.014 -0.608 28.416 1.00 57.41 188 PHE A N 1
ATOM 1588 C CA . PHE A 1 188 ? -7.796 0.796 28.024 1.00 57.41 188 PHE A CA 1
ATOM 1589 C C . PHE A 1 188 ? -6.555 1.010 27.134 1.00 57.41 188 PHE A C 1
ATOM 1591 O O . PHE A 1 188 ? -6.611 1.753 26.156 1.00 57.41 188 PHE A O 1
ATOM 1598 N N . GLU A 1 189 ? -5.439 0.341 27.439 1.00 64.25 189 GLU A N 1
ATOM 1599 C CA . GLU A 1 189 ? -4.171 0.483 26.704 1.00 64.25 189 GLU A CA 1
ATOM 1600 C C . GLU A 1 189 ? -4.294 0.044 25.235 1.00 64.25 189 GLU A C 1
ATOM 1602 O O . GLU A 1 189 ? -3.784 0.701 24.323 1.00 64.25 189 GLU A O 1
ATOM 1607 N N . ARG A 1 190 ? -5.029 -1.043 24.973 1.00 64.75 190 ARG A N 1
ATOM 1608 C CA . ARG A 1 190 ? -5.263 -1.511 23.604 1.00 64.75 190 ARG A CA 1
ATOM 1609 C C . ARG A 1 190 ? -6.230 -0.614 22.842 1.00 64.75 190 ARG A C 1
ATOM 1611 O O . ARG A 1 190 ? -6.030 -0.413 21.644 1.00 64.75 190 ARG A O 1
ATOM 1618 N N . TYR A 1 191 ? -7.199 -0.002 23.525 1.00 63.09 191 TYR A N 1
ATOM 1619 C CA . TYR A 1 191 ? -8.050 1.028 22.929 1.00 63.09 191 TYR A CA 1
ATOM 1620 C C . TYR A 1 191 ? -7.250 2.258 22.496 1.00 63.09 191 TYR A C 1
ATOM 1622 O O . TYR A 1 191 ? -7.385 2.701 21.356 1.00 63.09 191 TYR A O 1
ATOM 1630 N N . GLU A 1 192 ? -6.363 2.770 23.352 1.00 64.94 192 GLU A N 1
ATOM 1631 C CA . GLU A 1 192 ? -5.476 3.886 23.007 1.00 64.94 192 GLU A CA 1
ATOM 1632 C C . GLU A 1 192 ? -4.596 3.559 21.790 1.00 64.94 192 GLU A C 1
ATOM 1634 O O . GLU A 1 192 ? -4.493 4.364 20.857 1.00 64.94 192 GLU A O 1
ATOM 1639 N N . ARG A 1 193 ? -4.015 2.354 21.748 1.00 68.38 193 ARG A N 1
ATOM 1640 C CA . ARG A 1 193 ? -3.235 1.879 20.598 1.00 68.38 193 ARG A CA 1
ATOM 1641 C C . ARG A 1 193 ? -4.075 1.817 19.320 1.00 68.38 193 ARG A C 1
ATOM 1643 O O . ARG A 1 193 ? -3.644 2.343 18.294 1.00 68.38 193 ARG A O 1
ATOM 1650 N N . LEU A 1 194 ? -5.276 1.236 19.377 1.00 64.75 194 LEU A N 1
ATOM 1651 C CA . LEU A 1 194 ? -6.153 1.118 18.212 1.00 64.75 194 LEU A CA 1
ATOM 1652 C C . LEU A 1 194 ? -6.575 2.488 17.677 1.00 64.75 194 LEU A C 1
ATOM 1654 O O . LEU A 1 194 ? -6.535 2.722 16.473 1.00 64.75 194 LEU A O 1
ATOM 1658 N N . PHE A 1 195 ? -6.916 3.428 18.553 1.00 66.56 195 PHE A N 1
ATOM 1659 C CA . PHE A 1 195 ? -7.233 4.786 18.129 1.00 66.56 195 PHE A CA 1
ATOM 1660 C C . PHE A 1 195 ? -6.041 5.520 17.533 1.00 66.56 195 PHE A C 1
ATOM 1662 O O . PHE A 1 195 ? -6.202 6.244 16.553 1.00 66.56 195 PHE A O 1
ATOM 1669 N N . ASN A 1 196 ? -4.842 5.329 18.081 1.00 67.19 196 ASN A N 1
ATOM 1670 C CA . ASN A 1 196 ? -3.627 5.863 17.476 1.00 67.19 196 ASN A CA 1
ATOM 1671 C C . ASN A 1 196 ? -3.389 5.271 16.076 1.00 67.19 196 ASN A C 1
ATOM 1673 O O . ASN A 1 196 ? -2.863 5.965 15.203 1.00 67.19 196 ASN A O 1
ATOM 1677 N N . HIS A 1 197 ? -3.809 4.025 15.831 1.00 66.62 197 HIS A N 1
ATOM 1678 C CA . HIS A 1 197 ? -3.815 3.431 14.493 1.00 66.62 197 HIS A CA 1
ATOM 1679 C C . HIS A 1 197 ? -4.886 4.067 13.593 1.00 66.62 197 HIS A C 1
ATOM 1681 O O . HIS A 1 197 ? -4.536 4.559 12.526 1.00 66.62 197 HIS A O 1
ATOM 1687 N N . ILE A 1 198 ? -6.144 4.178 14.040 1.00 66.06 198 ILE A N 1
ATOM 1688 C CA . ILE A 1 198 ? -7.243 4.818 13.283 1.00 66.06 198 ILE A CA 1
ATOM 1689 C C . ILE A 1 198 ? -6.906 6.272 12.927 1.00 66.06 198 ILE A C 1
ATOM 1691 O O . ILE A 1 198 ? -7.088 6.713 11.794 1.00 66.06 198 ILE A O 1
ATOM 1695 N N . LYS A 1 199 ? -6.348 7.020 13.880 1.00 65.06 199 LYS A N 1
ATOM 1696 C CA . LYS A 1 199 ? -5.879 8.388 13.668 1.00 65.06 199 LYS A CA 1
ATOM 1697 C C . LYS A 1 199 ? -4.788 8.447 12.608 1.00 65.06 199 LYS A C 1
ATOM 1699 O O . LYS A 1 199 ? -4.822 9.346 11.773 1.00 65.06 199 LYS A O 1
ATOM 1704 N N . LEU A 1 200 ? -3.833 7.512 12.637 1.00 64.88 200 LEU A N 1
ATOM 1705 C CA . LEU A 1 200 ? -2.839 7.415 11.576 1.00 64.88 200 LEU A CA 1
ATOM 1706 C C . LEU A 1 200 ? -3.554 7.187 10.244 1.00 64.88 200 LEU A C 1
ATOM 1708 O O . LEU A 1 200 ? -3.318 7.952 9.326 1.00 64.88 200 LEU A O 1
ATOM 1712 N N . PHE A 1 201 ? -4.479 6.234 10.152 1.00 64.38 201 PHE A N 1
ATOM 1713 C CA . PHE A 1 201 ? -5.197 5.905 8.915 1.00 64.38 201 PHE A CA 1
ATOM 1714 C C . PHE A 1 201 ? -5.934 7.100 8.295 1.00 64.38 201 PHE A C 1
ATOM 1716 O O . PHE A 1 201 ? -5.872 7.302 7.080 1.00 64.38 201 PHE A O 1
ATOM 1723 N N . ASN A 1 202 ? -6.535 7.956 9.124 1.00 64.31 202 ASN A N 1
ATOM 1724 C CA . ASN A 1 202 ? -7.196 9.180 8.669 1.00 64.31 202 ASN A CA 1
ATOM 1725 C C . ASN A 1 202 ? -6.246 10.192 8.008 1.00 64.31 202 ASN A C 1
ATOM 1727 O O . ASN A 1 202 ? -6.694 11.030 7.231 1.00 64.31 202 ASN A O 1
ATOM 1731 N N . THR A 1 203 ? -4.933 10.111 8.249 1.00 64.00 203 THR A N 1
ATOM 1732 C CA . THR A 1 203 ? -3.951 10.985 7.579 1.00 64.00 203 THR A CA 1
ATOM 1733 C C . THR A 1 203 ? -3.617 10.553 6.145 1.00 64.00 203 THR A C 1
ATOM 1735 O O . THR A 1 203 ? -2.869 11.254 5.461 1.00 64.00 203 THR A O 1
ATOM 1738 N N . TRP A 1 204 ? -4.153 9.416 5.679 1.00 59.50 204 TRP A N 1
ATOM 1739 C CA . TRP A 1 204 ? -3.697 8.756 4.452 1.00 59.50 204 TRP A CA 1
ATOM 1740 C C . TRP A 1 204 ? -4.657 8.735 3.277 1.00 59.50 204 TRP A C 1
ATOM 1742 O O . TRP A 1 204 ? -4.168 8.544 2.168 1.00 59.50 204 TRP A O 1
ATOM 1752 N N . SER A 1 205 ? -5.973 8.872 3.460 1.00 55.16 205 SER A N 1
ATOM 1753 C CA . SER A 1 205 ? -6.895 9.014 2.308 1.00 55.16 205 SER A CA 1
ATOM 1754 C C . SER A 1 205 ? -8.384 9.059 2.647 1.00 55.16 205 SER A C 1
ATOM 1756 O O . SER A 1 205 ? -9.143 9.587 1.838 1.00 55.16 205 SER A O 1
ATOM 1758 N N . LYS A 1 206 ? -8.838 8.492 3.773 1.00 63.22 206 LYS A N 1
ATOM 1759 C CA . LYS A 1 206 ? -10.272 8.361 4.091 1.00 63.22 206 LYS A CA 1
ATOM 1760 C C . LYS A 1 206 ? -10.538 8.545 5.581 1.00 63.22 206 LYS A C 1
ATOM 1762 O O . LYS A 1 206 ? -9.685 8.218 6.401 1.00 63.22 206 LYS A O 1
ATOM 1767 N N . ASP A 1 207 ? -11.726 9.044 5.913 1.00 65.44 207 ASP A N 1
ATOM 1768 C CA . ASP A 1 207 ? -12.212 9.077 7.289 1.00 65.44 207 ASP A CA 1
ATOM 1769 C C . ASP A 1 207 ? -12.714 7.687 7.706 1.00 65.44 207 ASP A C 1
ATOM 1771 O O . ASP A 1 207 ? -13.850 7.312 7.429 1.00 65.44 207 ASP A O 1
ATOM 1775 N N . TYR A 1 208 ? -11.850 6.910 8.357 1.00 67.06 208 TYR A N 1
ATOM 1776 C CA . TYR A 1 208 ? -12.195 5.632 8.986 1.00 67.06 208 TYR A CA 1
ATOM 1777 C C . TYR A 1 208 ? -12.763 5.816 10.389 1.00 67.06 208 TYR A C 1
ATOM 1779 O O . TYR A 1 208 ? -13.451 4.935 10.901 1.00 67.06 208 TYR A O 1
ATOM 1787 N N . LEU A 1 209 ? -12.489 6.955 11.023 1.00 69.56 209 LEU A N 1
ATOM 1788 C CA . LEU A 1 209 ? -12.943 7.225 12.378 1.00 69.56 209 LEU A CA 1
ATOM 1789 C C . LEU A 1 209 ? -14.466 7.352 12.433 1.00 69.56 209 LEU A C 1
ATOM 1791 O O . LEU A 1 209 ? -15.082 6.701 13.273 1.00 69.56 209 LEU A O 1
ATOM 1795 N N . THR A 1 210 ? -15.076 8.143 11.546 1.00 71.38 210 THR A N 1
ATOM 1796 C CA . THR A 1 210 ? -16.538 8.328 11.558 1.00 71.38 210 THR A CA 1
ATOM 1797 C C . THR A 1 210 ? -17.297 7.010 11.355 1.00 71.38 210 THR A C 1
ATOM 1799 O O . THR A 1 210 ? -18.101 6.684 12.228 1.00 71.38 210 THR A O 1
ATOM 1802 N N . PRO A 1 211 ? -17.017 6.185 10.323 1.00 72.62 211 PRO A N 1
ATOM 1803 C CA . PRO A 1 211 ? -17.697 4.900 10.139 1.00 72.62 211 PRO A CA 1
ATOM 1804 C C . PRO A 1 211 ? -17.510 3.921 11.309 1.00 72.62 211 PRO A C 1
ATOM 1806 O O . PRO A 1 211 ? -18.450 3.219 11.683 1.00 72.62 211 PRO A O 1
ATOM 1809 N N . ILE A 1 212 ? -16.320 3.879 11.929 1.00 73.06 212 ILE A N 1
ATOM 1810 C CA . ILE A 1 212 ? -16.077 3.041 13.118 1.00 73.06 212 ILE A CA 1
ATOM 1811 C C . ILE A 1 212 ? -16.944 3.517 14.291 1.00 73.06 212 ILE A C 1
ATOM 1813 O O . ILE A 1 212 ? -17.594 2.702 14.948 1.00 73.06 212 ILE A O 1
ATOM 1817 N N . LEU A 1 213 ? -16.988 4.828 14.547 1.00 72.19 213 LEU A N 1
ATOM 1818 C CA . LEU A 1 213 ? -17.816 5.402 15.608 1.00 72.19 213 LEU A CA 1
ATOM 1819 C C . LEU A 1 213 ? -19.309 5.172 15.355 1.00 72.19 213 LEU A C 1
ATOM 1821 O O . LEU A 1 213 ? -20.031 4.824 16.287 1.00 72.19 213 LEU A O 1
ATOM 1825 N N . GLU A 1 214 ? -19.771 5.311 14.113 1.00 73.88 214 GLU A N 1
ATOM 1826 C CA . GLU A 1 214 ? -21.155 5.025 13.726 1.00 73.88 214 GLU A CA 1
ATOM 1827 C C . GLU A 1 214 ? -21.531 3.565 14.008 1.00 73.88 214 GLU A C 1
ATOM 1829 O O . GLU A 1 214 ? -22.562 3.325 14.641 1.00 73.88 214 GLU A O 1
ATOM 1834 N N . LYS A 1 215 ? -20.665 2.600 13.662 1.00 73.94 215 LYS A N 1
ATOM 1835 C CA . LYS A 1 215 ? -20.880 1.182 14.006 1.00 73.94 215 LYS A CA 1
ATOM 1836 C C . LYS A 1 215 ? -20.924 0.937 15.513 1.00 73.94 215 LYS A C 1
ATOM 1838 O O . LYS A 1 215 ? -21.729 0.125 15.968 1.00 73.94 215 LYS A O 1
ATOM 1843 N N . ILE A 1 216 ? -20.108 1.644 16.301 1.00 70.50 216 ILE A N 1
ATOM 1844 C CA . ILE A 1 216 ? -20.156 1.562 17.770 1.00 70.50 216 ILE A CA 1
ATOM 1845 C C . ILE A 1 216 ? -21.521 2.026 18.286 1.00 70.50 216 ILE A C 1
ATOM 1847 O O . ILE A 1 216 ? -22.151 1.303 19.058 1.00 70.50 216 ILE A O 1
ATOM 1851 N N . ILE A 1 217 ? -22.020 3.179 17.829 1.00 69.38 217 ILE A N 1
ATOM 1852 C CA . ILE A 1 217 ? -23.355 3.672 18.207 1.00 69.38 217 ILE A CA 1
ATOM 1853 C C . ILE A 1 217 ? -24.439 2.685 17.779 1.00 69.38 217 ILE A C 1
ATOM 1855 O O . ILE A 1 217 ? -25.367 2.431 18.543 1.00 69.38 217 ILE A O 1
ATOM 1859 N N . GLU A 1 218 ? -24.362 2.177 16.549 1.00 73.62 218 GLU A N 1
ATOM 1860 C CA . GLU A 1 218 ? -25.342 1.242 16.008 1.00 73.62 218 GLU A CA 1
ATOM 1861 C C . GLU A 1 218 ? -25.412 -0.013 16.877 1.00 73.62 218 GLU A C 1
ATOM 1863 O O . GLU A 1 218 ? -26.498 -0.385 17.324 1.00 73.62 218 GLU A O 1
ATOM 1868 N N . LYS A 1 219 ? -24.263 -0.623 17.197 1.00 69.75 219 LYS A N 1
ATOM 1869 C CA . LYS A 1 219 ? -24.232 -1.792 18.080 1.00 69.75 219 LYS A CA 1
ATOM 1870 C C . LYS A 1 219 ? -24.770 -1.475 19.463 1.00 69.75 219 LYS A C 1
ATOM 1872 O O . LYS A 1 219 ? -25.565 -2.256 19.961 1.00 69.75 219 LYS A O 1
ATOM 1877 N N . ILE A 1 220 ? -24.393 -0.338 20.041 1.00 64.12 220 ILE A N 1
ATOM 1878 C CA . ILE A 1 220 ? -24.890 0.126 21.338 1.00 64.12 220 ILE A CA 1
ATOM 1879 C C . ILE A 1 220 ? -26.424 0.262 21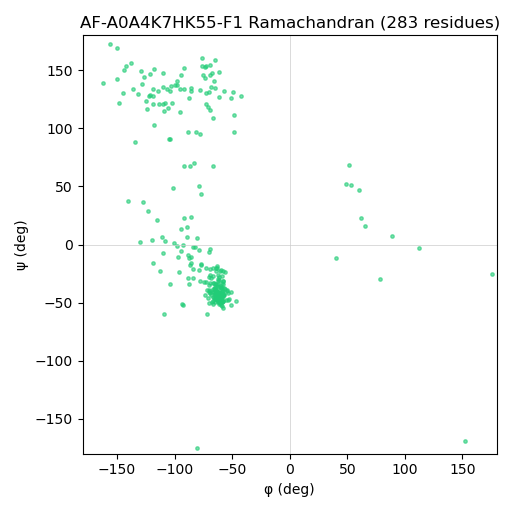.336 1.00 64.12 220 ILE A C 1
ATOM 1881 O O . ILE A 1 220 ? -27.104 -0.253 22.220 1.00 64.12 220 ILE A O 1
ATOM 1885 N N . LYS A 1 221 ? -26.995 0.913 20.316 1.00 66.62 221 LYS A N 1
ATOM 1886 C CA . LYS A 1 221 ? -28.451 1.088 20.178 1.00 66.62 221 LYS A CA 1
ATOM 1887 C C . LYS A 1 221 ? -29.174 -0.243 19.966 1.00 66.62 221 LYS A C 1
ATOM 1889 O O . LYS A 1 221 ? -30.272 -0.426 20.485 1.00 66.62 221 LYS A O 1
ATOM 1894 N N . ASN A 1 222 ? -28.562 -1.155 19.212 1.00 65.56 222 ASN A N 1
ATOM 1895 C CA . ASN A 1 222 ? -29.151 -2.442 18.848 1.00 65.56 222 ASN A CA 1
ATOM 1896 C C . ASN A 1 222 ? -28.932 -3.538 19.909 1.00 65.56 222 ASN A C 1
ATOM 1898 O O . ASN A 1 222 ? -29.627 -4.551 19.879 1.00 65.56 222 ASN A O 1
ATOM 1902 N N . SER A 1 223 ? -28.011 -3.360 20.862 1.00 58.66 223 SER A N 1
ATOM 1903 C CA . SER A 1 223 ? -27.652 -4.360 21.880 1.00 58.66 223 SER A CA 1
ATOM 1904 C C . SER A 1 223 ? -28.539 -4.358 23.131 1.00 58.66 223 SER A C 1
ATOM 1906 O O . SER A 1 223 ? -28.067 -4.773 24.186 1.00 58.66 223 SER A O 1
ATOM 1908 N N . GLY A 1 224 ? -29.786 -3.871 23.071 1.00 56.91 224 GLY A N 1
ATOM 1909 C CA . GLY A 1 224 ? -30.645 -3.710 24.259 1.00 56.91 224 GLY A CA 1
ATOM 1910 C C . GLY A 1 224 ? -30.578 -4.900 25.234 1.00 56.91 224 GLY A C 1
ATOM 1911 O O . GLY A 1 224 ? -30.718 -6.029 24.786 1.00 56.91 224 GLY A O 1
ATOM 1912 N N . ASN A 1 225 ? -30.327 -4.641 26.529 1.00 49.97 225 ASN A N 1
ATOM 1913 C CA . ASN A 1 225 ? -30.124 -5.548 27.689 1.00 49.97 225 ASN A CA 1
ATOM 1914 C C . ASN A 1 225 ? -29.303 -6.854 27.528 1.00 49.97 225 ASN A C 1
ATOM 1916 O O . ASN A 1 225 ? -28.951 -7.454 28.539 1.00 49.97 225 ASN A O 1
ATOM 1920 N N . ASN A 1 226 ? -28.957 -7.304 26.324 1.00 47.91 226 ASN A N 1
ATOM 1921 C CA . ASN A 1 226 ? -28.183 -8.513 26.066 1.00 47.91 226 ASN A CA 1
ATOM 1922 C C . ASN A 1 226 ? -26.760 -8.111 25.677 1.00 47.91 226 ASN A C 1
ATOM 1924 O O . ASN A 1 226 ? -26.437 -7.863 24.514 1.00 47.91 226 ASN A O 1
ATOM 1928 N N . GLN A 1 227 ? -25.931 -8.026 26.719 1.00 56.00 227 GLN A N 1
ATOM 1929 C CA . GLN A 1 227 ? -24.514 -7.684 26.704 1.00 56.00 227 GLN A CA 1
ATOM 1930 C C . GLN A 1 227 ? -23.728 -8.475 25.649 1.00 56.00 227 GLN A C 1
ATOM 1932 O O . GLN A 1 227 ? -23.481 -9.671 25.788 1.00 56.00 227 GLN A O 1
ATOM 1937 N N . GLN A 1 228 ? -23.272 -7.765 24.618 1.00 53.44 228 GLN A N 1
ATOM 1938 C CA . GLN A 1 228 ? -22.097 -8.154 23.831 1.00 53.44 228 GLN A CA 1
ATOM 1939 C C . GLN A 1 228 ? -20.976 -7.111 23.900 1.00 53.44 228 GLN A C 1
ATOM 1941 O O . GLN A 1 228 ? -19.847 -7.426 23.549 1.00 53.44 228 GLN A O 1
ATOM 1946 N N . VAL A 1 229 ? -21.288 -5.891 24.342 1.00 56.78 229 VAL A N 1
ATOM 1947 C CA . VAL A 1 229 ? -20.303 -4.880 24.724 1.00 56.78 229 VAL A CA 1
ATOM 1948 C C . VAL A 1 229 ? -20.403 -4.762 26.238 1.00 56.78 229 VAL A C 1
ATOM 1950 O O . VAL A 1 229 ? -21.474 -4.427 26.747 1.00 56.78 229 VAL A O 1
ATOM 1953 N N . ASN A 1 230 ? -19.352 -5.137 26.961 1.00 61.00 230 ASN A N 1
ATOM 1954 C CA . ASN A 1 230 ? -19.372 -5.074 28.417 1.00 61.00 230 ASN A CA 1
ATOM 1955 C C . ASN A 1 230 ? -19.276 -3.589 28.868 1.00 61.00 230 ASN A C 1
ATOM 1957 O O . ASN A 1 230 ? -18.792 -2.723 28.133 1.00 61.00 230 ASN A O 1
ATOM 1961 N N . GLU A 1 231 ? -19.796 -3.251 30.051 1.00 62.69 231 GLU A N 1
ATOM 1962 C CA . GLU A 1 231 ? -19.816 -1.857 30.541 1.00 62.69 231 GLU A CA 1
ATOM 1963 C C . GLU A 1 231 ? -18.404 -1.273 30.725 1.00 62.69 231 GLU A C 1
ATOM 1965 O O . GLU A 1 231 ? -18.190 -0.072 30.556 1.00 62.69 231 GLU A O 1
ATOM 1970 N N . GLU A 1 232 ? -17.429 -2.124 31.034 1.00 64.62 232 GLU A N 1
ATOM 1971 C CA . GLU A 1 232 ? -16.037 -1.756 31.281 1.00 64.62 232 GLU A CA 1
ATOM 1972 C C . GLU A 1 232 ? -15.323 -1.304 29.995 1.00 64.62 232 GLU A C 1
ATOM 1974 O O . GLU A 1 232 ? -14.661 -0.268 29.981 1.00 64.62 232 GLU A O 1
ATOM 1979 N N . GLN A 1 233 ? -15.572 -1.989 28.880 1.00 62.47 233 GLN A N 1
ATOM 1980 C CA . GLN A 1 233 ? -15.129 -1.646 27.528 1.00 62.47 233 GLN A CA 1
ATOM 1981 C C . GLN A 1 233 ? -15.615 -0.261 27.117 1.00 62.47 233 GLN A C 1
ATOM 1983 O O . GLN A 1 233 ? -14.842 0.587 26.665 1.00 62.47 233 GLN A O 1
ATOM 1988 N N . LEU A 1 234 ? -16.908 -0.012 27.323 1.00 66.44 234 LEU A N 1
ATOM 1989 C CA . LEU A 1 234 ? -17.536 1.268 27.021 1.00 66.44 234 LEU A CA 1
ATOM 1990 C C . LEU A 1 234 ? -17.012 2.389 27.921 1.00 66.44 234 LEU A C 1
ATOM 1992 O O . LEU A 1 234 ? -16.790 3.506 27.448 1.00 66.44 234 LEU A O 1
ATOM 1996 N N . LYS A 1 235 ? -16.758 2.097 29.199 1.00 67.56 235 LYS A N 1
ATOM 1997 C CA . LYS A 1 235 ? -16.167 3.053 30.136 1.00 67.56 235 LYS A CA 1
ATOM 1998 C C . LYS A 1 235 ? -14.743 3.431 29.731 1.00 67.56 235 LYS A C 1
ATOM 2000 O O . LYS A 1 235 ? -14.451 4.620 29.614 1.00 67.56 235 LYS A O 1
ATOM 2005 N N . CYS A 1 236 ? -13.884 2.454 29.439 1.00 66.56 236 CYS A N 1
ATOM 2006 C CA . CYS A 1 236 ? -12.531 2.707 28.940 1.00 66.56 236 CYS A CA 1
ATOM 2007 C C . CYS A 1 236 ? -12.545 3.525 27.641 1.00 66.56 236 CYS A C 1
ATOM 2009 O O . CYS A 1 236 ? -11.741 4.443 27.465 1.00 66.56 236 CYS A O 1
ATOM 2011 N N . PHE A 1 237 ? -13.492 3.236 26.749 1.00 67.25 237 PHE A N 1
ATOM 2012 C CA . PHE A 1 237 ? -13.670 3.984 25.513 1.00 67.25 237 PHE A CA 1
ATOM 2013 C C . PHE A 1 237 ? -14.054 5.449 25.743 1.00 67.25 237 PHE A C 1
ATOM 2015 O O . PHE A 1 237 ? -13.449 6.341 25.143 1.00 67.25 237 PHE A O 1
ATOM 2022 N N . ILE A 1 238 ? -15.020 5.721 26.631 1.00 66.81 238 ILE A N 1
ATOM 2023 C CA . ILE A 1 238 ? -15.363 7.099 27.004 1.00 66.81 238 ILE A CA 1
ATOM 2024 C C . ILE A 1 238 ? -14.152 7.797 27.616 1.00 66.81 238 ILE A C 1
ATOM 2026 O O . ILE A 1 238 ? -13.854 8.922 27.226 1.00 66.81 238 ILE A O 1
ATOM 2030 N N . GLU A 1 239 ? -13.444 7.155 28.549 1.00 69.75 239 GLU A N 1
ATOM 2031 C CA . GLU A 1 239 ? -12.275 7.755 29.199 1.00 69.75 239 GLU A CA 1
ATOM 2032 C C . GLU A 1 239 ? -11.208 8.173 28.177 1.00 69.75 239 GLU A C 1
ATOM 2034 O O . GLU A 1 239 ? -10.582 9.227 28.322 1.00 69.75 239 GLU A O 1
ATOM 2039 N N . TYR A 1 240 ? -11.018 7.380 27.117 1.00 68.12 240 TYR A N 1
ATOM 2040 C CA . TYR A 1 240 ? -10.116 7.732 26.026 1.00 68.12 24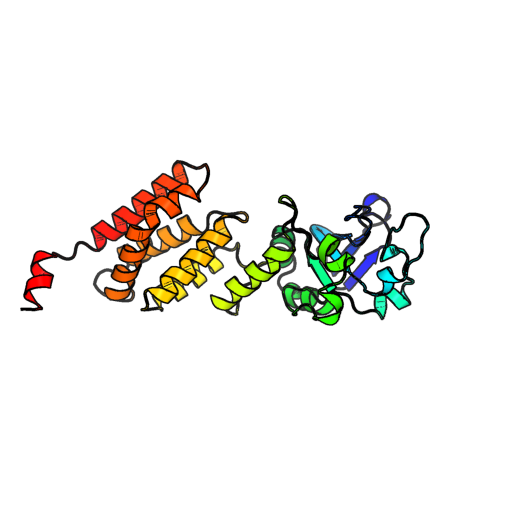0 TYR A CA 1
ATOM 2041 C C . TYR A 1 240 ? -10.639 8.939 25.241 1.00 68.12 240 TYR A C 1
ATOM 2043 O O . TYR A 1 240 ? -9.889 9.895 25.009 1.00 68.12 240 TYR A O 1
ATOM 2051 N N . LEU A 1 241 ? -11.918 8.906 24.849 1.00 67.31 241 LEU A N 1
ATOM 2052 C CA . LEU A 1 241 ? -12.562 9.992 24.116 1.00 67.31 241 LEU A CA 1
ATOM 2053 C C . LEU A 1 241 ? -12.506 11.301 24.906 1.00 67.31 241 LEU A C 1
ATOM 2055 O O . LEU A 1 241 ? -12.119 12.319 24.344 1.00 67.31 241 LEU A O 1
ATOM 2059 N N . ASP A 1 242 ? -12.805 11.296 26.202 1.00 67.12 242 ASP A N 1
ATOM 2060 C CA . ASP A 1 242 ? -12.779 12.491 27.050 1.00 67.12 242 ASP A CA 1
ATOM 2061 C C . ASP A 1 242 ? -11.375 13.092 27.159 1.00 67.12 242 ASP A C 1
ATOM 2063 O O . ASP A 1 242 ? -11.214 14.309 27.041 1.00 67.12 242 ASP A O 1
ATOM 2067 N N . LYS A 1 243 ? -10.340 12.253 27.286 1.00 67.25 243 LYS A N 1
ATOM 2068 C CA . LYS A 1 243 ? -8.940 12.708 27.302 1.00 67.25 243 LYS A CA 1
ATOM 2069 C C . LYS A 1 243 ? -8.472 13.257 25.952 1.00 67.25 243 LYS A C 1
ATOM 2071 O O . LYS A 1 243 ? -7.590 14.112 25.917 1.00 67.25 243 LYS A O 1
ATOM 2076 N N . ASN A 1 244 ? -9.043 12.780 24.844 1.00 62.25 244 ASN A N 1
ATOM 2077 C CA . ASN A 1 244 ? -8.518 13.031 23.500 1.00 62.25 244 ASN A CA 1
ATOM 2078 C C . ASN A 1 244 ? -9.473 13.771 22.553 1.00 62.25 244 ASN A C 1
ATOM 2080 O O . ASN A 1 244 ? -9.094 14.002 21.407 1.00 62.25 244 ASN A O 1
ATOM 2084 N N . THR A 1 245 ? -10.662 14.203 22.990 1.00 63.41 245 THR A N 1
ATOM 2085 C CA . THR A 1 245 ? -11.687 14.833 22.127 1.00 63.41 245 THR A CA 1
ATOM 2086 C C . THR A 1 245 ? -11.116 16.013 21.337 1.00 63.41 245 THR A C 1
ATOM 2088 O O . THR A 1 245 ? -11.276 16.085 20.121 1.00 63.41 245 THR A O 1
ATOM 2091 N N . THR A 1 246 ? -10.387 16.914 21.999 1.00 59.22 246 THR A N 1
ATOM 2092 C CA . THR A 1 246 ? -9.782 18.091 21.352 1.00 59.22 246 THR A CA 1
ATOM 2093 C C . THR A 1 246 ? -8.724 17.695 20.321 1.00 59.22 246 THR A C 1
ATOM 2095 O O . THR A 1 246 ? -8.664 18.271 19.237 1.00 59.22 246 THR A O 1
ATOM 2098 N N . ASN A 1 247 ? -7.926 16.667 20.621 1.00 58.22 247 ASN A N 1
ATOM 2099 C CA . ASN A 1 247 ? -6.891 16.165 19.722 1.00 58.22 247 ASN A CA 1
ATOM 2100 C C . ASN A 1 247 ? -7.492 15.416 18.525 1.00 58.22 247 ASN A C 1
ATOM 2102 O O . ASN A 1 247 ? -6.995 15.560 17.412 1.00 58.22 247 ASN A O 1
ATOM 2106 N N . LEU A 1 248 ? -8.556 14.636 18.723 1.00 59.69 248 LEU A N 1
ATOM 2107 C CA . LEU A 1 248 ? -9.281 13.959 17.646 1.00 59.69 248 LEU A CA 1
ATOM 2108 C C . LEU A 1 248 ? -9.861 14.990 16.673 1.00 59.69 248 LEU A C 1
ATOM 2110 O O . LEU A 1 248 ? -9.585 14.919 15.480 1.00 59.69 248 LEU A O 1
ATOM 2114 N N . VAL A 1 249 ? -10.553 16.009 17.194 1.00 61.16 249 VAL A N 1
ATOM 2115 C CA . VAL A 1 249 ? -11.148 17.095 16.396 1.00 61.16 249 VAL A CA 1
ATOM 2116 C C . VAL A 1 249 ? -10.090 17.915 15.651 1.00 61.16 249 VAL A C 1
ATOM 2118 O O . VAL A 1 249 ? -10.287 18.234 14.486 1.00 61.16 249 VAL A O 1
ATOM 2121 N N . HIS A 1 250 ? -8.949 18.223 16.275 1.00 57.50 250 HIS A N 1
ATOM 2122 C CA . HIS A 1 250 ? -7.882 19.004 15.636 1.00 57.50 250 HIS A CA 1
ATOM 2123 C C . HIS A 1 250 ? -7.208 18.273 14.461 1.00 57.50 250 HIS A C 1
ATOM 2125 O O . HIS A 1 250 ? -6.754 18.910 13.516 1.00 57.50 250 HIS A O 1
ATOM 2131 N N . ASN A 1 251 ? -7.095 16.941 14.512 1.00 53.16 251 ASN A N 1
ATOM 2132 C CA . ASN A 1 251 ? -6.407 16.166 13.469 1.00 53.16 251 ASN A CA 1
ATOM 2133 C C . ASN A 1 251 ? -7.310 15.795 12.282 1.00 53.16 251 ASN A C 1
ATOM 2135 O O . ASN A 1 251 ? -6.809 15.368 11.245 1.00 53.16 251 ASN A O 1
ATOM 2139 N N . LEU A 1 252 ? -8.620 15.998 12.408 1.00 60.22 252 LEU A N 1
ATOM 2140 C CA . LEU A 1 252 ? -9.596 15.899 11.323 1.00 60.22 252 LEU A CA 1
ATOM 2141 C C . LEU A 1 252 ? -9.662 17.251 10.619 1.00 60.22 252 LEU A C 1
ATOM 2143 O O . LEU A 1 252 ? -10.607 18.025 10.759 1.00 60.22 252 LEU A O 1
ATOM 2147 N N . VAL A 1 253 ? -8.568 17.594 9.952 1.00 50.62 253 VAL A N 1
ATOM 2148 C CA . VAL A 1 253 ? -8.391 18.909 9.349 1.00 50.62 253 VAL A CA 1
ATOM 2149 C C . VAL A 1 253 ? -9.401 19.053 8.201 1.00 50.62 253 VAL A C 1
ATOM 2151 O O . VAL A 1 253 ? -9.215 18.446 7.149 1.00 50.62 253 VAL A O 1
ATOM 2154 N N . SER A 1 254 ? -10.421 19.904 8.397 1.00 51.84 254 SER A N 1
ATOM 2155 C CA . SER A 1 254 ? -11.209 20.660 7.385 1.00 51.84 254 SER A CA 1
ATOM 2156 C C . SER A 1 254 ? -12.690 20.320 7.159 1.00 51.84 254 SER A C 1
ATOM 2158 O O . SER A 1 254 ? -13.311 21.028 6.371 1.00 51.84 254 SER A O 1
ATOM 2160 N N . ASP A 1 255 ? -13.289 19.319 7.809 1.00 64.88 255 ASP A N 1
ATOM 2161 C CA . ASP A 1 255 ? -14.691 18.958 7.522 1.00 64.88 255 ASP A CA 1
ATOM 2162 C C . ASP A 1 255 ? -15.612 19.125 8.742 1.00 64.88 255 ASP A C 1
ATOM 2164 O O . ASP A 1 255 ? -15.623 18.309 9.670 1.00 64.88 255 ASP A O 1
ATOM 2168 N N . GLU A 1 256 ? -16.394 20.210 8.738 1.00 71.19 256 GLU A N 1
ATOM 2169 C CA . GLU A 1 256 ? -17.393 20.499 9.773 1.00 71.19 256 GLU A CA 1
ATOM 2170 C C . GLU A 1 256 ? -18.431 19.376 9.914 1.00 71.19 256 GLU A C 1
ATOM 2172 O O . GLU A 1 256 ? -18.910 19.125 11.025 1.00 71.19 256 GLU A O 1
ATOM 2177 N N . GLU A 1 257 ? -18.760 18.671 8.827 1.00 73.62 257 GLU A N 1
ATOM 2178 C CA . GLU A 1 257 ? -19.723 17.575 8.844 1.00 73.62 257 GLU A CA 1
ATOM 2179 C C . GLU A 1 257 ? -19.156 16.351 9.570 1.00 73.62 257 GLU A C 1
ATOM 2181 O O . GLU A 1 257 ? -19.834 15.806 10.446 1.00 73.62 257 GLU A O 1
ATOM 2186 N N . HIS A 1 258 ? -17.907 15.962 9.288 1.00 66.62 258 HIS A N 1
ATOM 2187 C CA . HIS A 1 258 ? -17.230 14.877 10.013 1.00 66.62 258 HIS A CA 1
ATOM 2188 C C . HIS A 1 258 ? -17.089 15.208 11.505 1.00 66.62 258 HIS A C 1
ATOM 2190 O O . HIS A 1 258 ? -17.437 14.396 12.365 1.00 66.62 258 HIS A O 1
ATOM 2196 N N . ILE A 1 259 ? -16.677 16.436 11.846 1.00 67.44 259 ILE A N 1
ATOM 2197 C CA . ILE A 1 259 ? -16.573 16.875 13.248 1.00 67.44 259 ILE A CA 1
ATOM 2198 C C . ILE A 1 259 ? -17.939 16.813 13.949 1.00 67.44 259 ILE A C 1
ATOM 2200 O O . ILE A 1 259 ? -18.022 16.390 15.107 1.00 67.44 259 ILE A O 1
ATOM 2204 N N . ARG A 1 260 ? -19.018 17.227 13.273 1.00 75.94 260 ARG A N 1
ATOM 2205 C CA . ARG A 1 260 ? -20.383 17.150 13.812 1.00 75.94 260 ARG A CA 1
ATOM 2206 C C . ARG A 1 260 ? -20.809 15.701 14.050 1.00 75.94 260 ARG A C 1
ATOM 2208 O O . ARG A 1 260 ? -21.268 15.410 15.153 1.00 75.94 260 ARG A O 1
ATOM 2215 N N . LYS A 1 261 ? -20.607 14.802 13.079 1.00 70.25 261 LYS A N 1
ATOM 2216 C CA . LYS A 1 261 ? -20.933 13.367 13.203 1.00 70.25 261 LYS A CA 1
ATOM 2217 C C . LYS A 1 261 ? -20.212 12.725 14.384 1.00 70.25 261 LYS A C 1
ATOM 2219 O O . LYS A 1 261 ? -20.838 12.042 15.186 1.00 70.25 261 LYS A O 1
ATOM 2224 N N . ILE A 1 262 ? -18.929 13.029 14.572 1.00 66.56 262 ILE A N 1
ATOM 2225 C CA . ILE A 1 262 ? -18.148 12.526 15.710 1.00 66.56 262 ILE A CA 1
ATOM 2226 C C . ILE A 1 262 ? -18.679 13.071 17.038 1.00 66.56 262 ILE A C 1
ATOM 2228 O O . ILE A 1 262 ? -18.830 12.318 17.997 1.00 66.56 262 ILE A O 1
ATOM 2232 N N . LYS A 1 263 ? -19.003 14.367 17.127 1.00 71.12 263 LYS A N 1
ATOM 2233 C CA . LYS A 1 263 ? -19.587 14.946 18.352 1.00 71.12 263 LYS A CA 1
ATOM 2234 C C . LYS A 1 263 ? -20.942 14.325 18.691 1.00 71.12 263 LYS A C 1
ATOM 2236 O O . LYS A 1 263 ? -21.204 14.040 19.859 1.00 71.12 263 LYS A O 1
ATOM 2241 N N . GLU A 1 264 ? -21.788 14.116 17.686 1.00 74.00 264 GLU A N 1
ATOM 2242 C CA . GLU A 1 264 ? -23.072 13.427 17.833 1.00 74.00 264 GLU A CA 1
ATOM 2243 C C . GLU A 1 264 ? -22.869 11.981 18.287 1.00 74.00 264 GLU A C 1
ATOM 2245 O O . GLU A 1 264 ? -23.534 11.547 19.226 1.00 74.00 264 GLU A O 1
ATOM 2250 N N . ALA A 1 265 ? -21.887 11.279 17.716 1.00 67.06 265 ALA A N 1
ATOM 2251 C CA . ALA A 1 265 ? -21.508 9.931 18.113 1.00 67.06 265 ALA A CA 1
ATOM 2252 C C . ALA A 1 265 ? -21.099 9.848 19.582 1.00 67.06 265 ALA A C 1
ATOM 2254 O O . ALA A 1 265 ? -21.691 9.095 20.355 1.00 67.06 265 ALA A O 1
ATOM 2255 N N . VAL A 1 266 ? -20.138 10.679 19.987 1.00 67.69 266 VAL A N 1
ATOM 2256 C CA . VAL A 1 266 ? -19.663 10.761 21.372 1.00 67.69 266 VAL A CA 1
ATOM 2257 C C . VAL A 1 266 ? -20.821 11.077 22.320 1.00 67.69 266 VAL A C 1
ATOM 2259 O O . VAL A 1 266 ? -20.930 10.463 23.379 1.00 67.69 266 VAL A O 1
ATOM 2262 N N . LYS A 1 267 ? -21.717 11.998 21.945 1.00 71.50 267 LYS A N 1
ATOM 2263 C CA . LYS A 1 267 ? -22.893 12.332 22.754 1.00 71.50 267 LYS A CA 1
ATOM 2264 C C . LYS A 1 267 ? -23.863 11.156 22.872 1.00 71.50 267 LYS A C 1
ATOM 2266 O O . LYS A 1 267 ? -24.276 10.852 23.982 1.00 71.50 267 LYS A O 1
ATOM 2271 N N . CYS A 1 268 ? -24.193 10.474 21.776 1.00 67.19 268 CYS A N 1
ATOM 2272 C CA . CYS A 1 268 ? -25.065 9.299 21.805 1.00 67.19 268 CYS A CA 1
ATOM 2273 C C . CYS A 1 268 ? -24.505 8.188 22.698 1.00 67.19 268 CYS A C 1
ATOM 2275 O O . CYS A 1 268 ? -25.265 7.560 23.427 1.00 67.19 268 CYS A O 1
ATOM 2277 N N . ILE A 1 269 ? -23.190 7.966 22.662 1.00 63.19 269 ILE A N 1
ATOM 2278 C CA . ILE A 1 269 ? -22.514 6.977 23.509 1.00 63.19 269 ILE A CA 1
ATOM 2279 C C . ILE A 1 269 ? -22.619 7.383 24.982 1.00 63.19 269 ILE A C 1
ATOM 2281 O O . ILE A 1 269 ? -23.014 6.569 25.811 1.00 63.19 269 ILE A O 1
ATOM 2285 N N . LYS A 1 270 ? -22.364 8.658 25.303 1.00 64.81 270 LYS A N 1
ATOM 2286 C CA . LYS A 1 270 ? -22.536 9.202 26.661 1.00 64.81 270 LYS A CA 1
ATOM 2287 C C . LYS A 1 270 ? -23.980 9.123 27.160 1.00 64.81 270 LYS A C 1
ATOM 2289 O O . LYS A 1 270 ? -24.195 8.792 28.319 1.00 64.81 270 LYS A O 1
ATOM 2294 N N . ASP A 1 271 ? -24.955 9.421 26.303 1.00 66.44 271 ASP A N 1
ATOM 2295 C CA . ASP A 1 271 ? -26.380 9.383 26.643 1.00 66.44 271 ASP A CA 1
ATOM 2296 C C . ASP A 1 271 ? -26.874 7.942 26.839 1.00 66.44 271 ASP A C 1
ATOM 2298 O O . ASP A 1 271 ? -27.638 7.693 27.765 1.00 66.44 271 ASP A O 1
ATOM 2302 N N . PHE A 1 272 ? -26.417 6.984 26.023 1.00 60.91 272 PHE A N 1
ATOM 2303 C CA . PHE A 1 272 ? -26.713 5.560 26.224 1.00 60.91 272 PHE A CA 1
ATOM 2304 C C . PHE A 1 272 ? -26.115 5.034 27.532 1.00 60.91 272 PHE A C 1
ATOM 2306 O O . PHE A 1 272 ? -26.757 4.278 28.253 1.00 60.91 272 PHE A O 1
ATOM 2313 N N . LEU A 1 273 ? -24.894 5.466 27.852 1.00 55.62 273 LEU A N 1
ATOM 2314 C CA . LEU A 1 273 ? -24.176 5.077 29.065 1.00 55.62 273 LEU A CA 1
ATOM 2315 C C . LEU A 1 273 ? -24.609 5.849 30.309 1.00 55.62 273 LEU A C 1
ATOM 2317 O O . LEU A 1 273 ? -24.028 5.628 31.371 1.00 55.62 273 LEU A O 1
ATOM 2321 N N . ARG A 1 274 ? -25.649 6.694 30.227 1.00 56.06 274 ARG A N 1
ATOM 2322 C CA . ARG A 1 274 ? -26.417 7.122 31.406 1.00 56.06 274 ARG A CA 1
ATOM 2323 C C . ARG A 1 274 ? -27.170 5.925 31.996 1.00 56.06 274 ARG A C 1
ATOM 2325 O O . ARG A 1 274 ? -28.393 5.861 32.002 1.00 56.06 274 ARG A O 1
ATOM 2332 N N . ILE A 1 275 ? -26.397 4.995 32.535 1.00 49.09 275 ILE A N 1
ATOM 2333 C CA . ILE A 1 275 ? -26.720 4.271 33.751 1.00 49.09 275 ILE A CA 1
ATOM 2334 C C . ILE A 1 275 ? -26.929 5.353 34.817 1.00 49.09 275 ILE A C 1
ATOM 2336 O O . ILE A 1 275 ? -26.127 6.289 34.903 1.00 49.09 275 ILE A O 1
ATOM 2340 N N . ASP A 1 276 ? -28.017 5.261 35.587 1.00 47.16 276 ASP A N 1
ATOM 2341 C CA . ASP A 1 276 ? -28.230 6.058 36.799 1.00 47.16 276 ASP A CA 1
ATOM 2342 C C . ASP A 1 276 ? -26.962 5.980 37.661 1.00 47.16 276 ASP A C 1
ATOM 2344 O O . ASP A 1 276 ? -26.760 5.027 38.415 1.00 47.16 276 ASP A O 1
ATOM 2348 N N . LEU A 1 277 ? -26.082 6.978 37.557 1.00 42.28 277 LEU A N 1
ATOM 2349 C CA . LEU A 1 277 ? -24.890 7.093 38.402 1.00 42.28 277 LEU A CA 1
ATOM 2350 C C . LEU A 1 277 ? -25.278 7.092 39.894 1.00 42.28 277 LEU A C 1
ATOM 2352 O O . LEU A 1 277 ? -24.480 6.686 40.736 1.00 42.28 277 LEU A O 1
ATOM 2356 N N . GLU A 1 278 ? -26.522 7.469 40.208 1.00 42.06 278 GLU A N 1
ATOM 2357 C CA . GLU A 1 278 ? -27.122 7.368 41.541 1.00 42.06 278 GLU A CA 1
ATOM 2358 C C . GLU A 1 278 ? -27.392 5.917 41.992 1.00 42.06 278 GLU A C 1
ATOM 2360 O O . GLU A 1 278 ? -27.228 5.621 43.174 1.00 42.06 278 GLU A O 1
ATOM 2365 N N . ASN A 1 279 ? -27.719 4.989 41.084 1.00 42.97 279 ASN A N 1
ATOM 2366 C CA . ASN A 1 279 ? -27.950 3.573 41.412 1.00 42.97 279 ASN A CA 1
ATOM 2367 C C . ASN A 1 279 ? -26.647 2.759 41.474 1.00 42.97 279 ASN A C 1
ATOM 2369 O O . ASN A 1 279 ? -26.552 1.803 42.240 1.00 42.97 279 ASN A O 1
ATOM 2373 N N . PHE A 1 280 ? -25.613 3.141 40.718 1.00 35.81 280 PHE A N 1
ATOM 2374 C CA . PHE A 1 280 ? -24.342 2.404 40.701 1.00 35.81 280 PHE A CA 1
ATOM 2375 C C . PHE A 1 280 ? -23.501 2.634 41.970 1.00 35.81 280 PHE A C 1
ATOM 2377 O O . PHE A 1 280 ? -22.830 1.719 42.446 1.00 35.81 280 PHE A O 1
ATOM 2384 N N . LEU A 1 281 ? -23.586 3.823 42.582 1.00 36.75 281 LEU A N 1
ATOM 2385 C CA . LEU A 1 281 ? -22.943 4.094 43.875 1.00 36.75 281 LEU A CA 1
ATOM 2386 C C . LEU A 1 281 ? -23.594 3.331 45.042 1.00 36.75 281 LEU A C 1
ATOM 2388 O O . LEU A 1 281 ? -22.922 3.103 46.042 1.00 36.75 281 LEU A O 1
ATOM 2392 N N . GLN A 1 282 ? -24.848 2.879 44.915 1.00 39.28 282 GLN A N 1
ATOM 2393 C CA . GLN A 1 282 ? -25.509 2.062 45.944 1.00 39.28 282 GLN A CA 1
ATOM 2394 C C . GLN A 1 282 ? -25.059 0.594 45.948 1.00 39.28 282 GLN A C 1
ATOM 2396 O O . GLN A 1 282 ? -25.264 -0.090 46.943 1.00 39.28 282 GLN A O 1
ATOM 2401 N N . ILE A 1 283 ? -24.429 0.102 44.876 1.00 35.66 283 ILE A N 1
ATOM 2402 C CA . ILE A 1 283 ? -23.959 -1.295 44.776 1.00 35.66 283 ILE A CA 1
ATOM 2403 C C . ILE A 1 283 ? -22.536 -1.460 45.354 1.00 35.66 283 ILE A C 1
ATOM 2405 O O . ILE A 1 283 ? -22.083 -2.578 45.591 1.00 35.66 283 ILE A O 1
ATOM 2409 N N . ILE A 1 284 ? -21.836 -0.354 45.639 1.00 31.83 284 ILE A N 1
ATOM 2410 C CA . ILE A 1 284 ? -20.459 -0.340 46.176 1.00 31.83 284 ILE A CA 1
ATOM 2411 C C . ILE A 1 284 ? -20.412 0.278 47.597 1.00 31.83 284 ILE A C 1
ATOM 2413 O O . ILE A 1 284 ? -19.357 0.691 48.074 1.00 31.83 284 ILE A O 1
ATOM 2417 N N . THR A 1 285 ? -21.542 0.306 48.314 1.00 34.44 285 THR A N 1
ATOM 2418 C CA . THR A 1 285 ? -21.607 0.595 49.766 1.00 34.44 285 THR A CA 1
ATOM 2419 C C . THR A 1 285 ? -22.340 -0.514 50.492 1.00 34.44 285 THR A C 1
ATOM 2421 O O . THR A 1 285 ? -21.916 -0.831 51.624 1.00 34.44 285 THR A O 1
#

pLDDT: mean 78.04, std 15.04, range [31.83, 97.69]

Mean predicted aligned error: 10.45 Å

Nearest PDB structures (foldseek):
  4wch-assembly1_D  TM=2.524E-01  e=1.147E+00  Glossoscolex paulistus
  4n1y-assembly2_C  TM=2.118E-01  e=4.270E+00  Magallana gigas
  7qx5-assembly1_A  TM=2.430E-01  e=4.501E+00  Bacillus thuringiensis serovar israelensis

Organism: Streptococcus pneumoniae (NCBI:txid1313)

Radius of gyration: 23.73 Å; Cα contacts (8 Å, |Δi|>4): 378; chains: 1; bounding box: 60×39×80 Å

Sequence (285 aa):
MVEFRYFNKEYKNVADKTFSESIVFFKDNWDDYGYYITFHVYCYDKECGERYIGSYRIYESEIEQQENSDGIKSIFKLSKDDFDRNQKYSLACNLEFYQNLYKFCSEYYNDFLERNKDLTLIDLPEEIKENKGVKKALLRNDGITKSAEIINLNQRLKEIDENLNIGNFSEDDSVTTIFEKFIKDETFERYERLFNHIKLFNTWSKDYLTPILEKIIEKIKNSGNNQQVNEEQLKCFIEYLDKNTTNLVHNLVSDEEHIRKIKEAVKCIKDFLRIDLENFLQIIT

Solvent-accessible surface area (backbone atoms only — not comparable to full-atom values): 15985 Å² total; per-residue (Å²): 131,75,43,80,43,82,39,94,40,40,65,91,76,55,78,84,83,81,47,55,40,27,40,38,35,18,33,38,90,56,71,38,86,45,32,34,38,38,23,44,34,33,39,20,38,84,86,42,51,76,44,81,35,40,49,37,29,50,46,49,71,72,35,73,74,49,83,47,97,81,64,48,28,38,60,78,74,49,51,70,70,53,62,72,70,49,70,53,38,20,43,43,50,50,69,60,27,40,31,37,36,32,74,77,36,54,95,45,39,66,62,50,39,62,77,45,39,19,48,76,83,42,83,80,54,75,90,50,59,81,34,66,61,42,51,56,40,57,37,24,67,75,88,82,37,48,24,48,57,50,36,56,50,23,52,55,35,34,72,74,35,78,87,42,33,67,30,56,51,84,40,76,64,36,47,49,51,55,44,53,53,56,56,72,47,76,50,54,70,59,52,55,51,50,48,56,47,46,57,51,50,46,77,72,82,51,78,55,55,55,60,39,44,50,51,51,48,52,50,61,70,70,38,69,98,57,77,73,64,57,71,61,40,54,48,39,48,49,56,51,44,71,77,35,48,71,59,56,56,64,71,55,79,84,47,70,65,60,53,47,52,44,53,51,42,55,46,52,52,54,61,68,64,60,61,60,67,76,60,59,57,63,78,78,110

Secondary structure (DSSP, 8-state):
-PEEEEESS-GGG-------SEEEEEE----SSSEE-EEEEEEE-TT--EEEEEEEEEEEGGGGG---TT--EEGGGS-HHHHHHS-EEEEESSHHHHHHHHHHHGGGHHHHHHHHTBTTTSPPPHHHHT-HHIIIIIT-BSSS-BHHHHHHHHHHHHHH-TT--TTTTTSHHHHHHHHHHHHH---HHHHHHHHHHHHHHHTTTS--HHHHHHHHHHHHHH-TTS-SS-HHHHHHHHHHHHHHHHHHHHHSTT-HHHHHHHHHHHHHHHHHT---HHHHTTTT-